Protein AF-A0A1J4Z2X4-F1 (afdb_monomer)

Radius of gyration: 23.79 Å; Cα contacts (8 Å, |Δi|>4): 365; chains: 1; bounding box: 79×53×70 Å

Solvent-accessible surface area (backbone atoms only — not comparable to full-atom values): 10940 Å² total; per-residue (Å²): 134,88,81,84,89,80,88,78,86,84,81,90,87,81,90,80,89,65,82,80,70,78,73,46,79,66,59,33,52,60,57,38,53,82,61,46,44,45,28,30,61,70,87,51,68,43,93,82,31,57,84,71,69,86,96,57,82,82,41,72,47,35,41,73,38,67,85,44,74,75,38,71,48,84,64,53,49,30,36,36,41,43,79,49,100,92,38,38,37,36,38,35,13,25,86,88,65,49,80,76,50,74,45,70,72,41,51,98,85,38,52,68,50,42,56,94,51,31,39,37,34,38,40,78,48,78,45,78,59,88,88,28,37,39,39,41,39,38,41,36,38,40,31,63,42,97,87,60,26,39,39,42,35,22,42,38,41,42,32,41,39,44,97,89,50,71,49,72,54,83,69,43,33,27,33,38,44,25,40,62,50,74,79,86,129

pLDDT: mean 81.08, std 18.95, range [29.22, 96.56]

Sequence (185 aa):
MHRELSCAAVAAYLLLSGPTALATAADTDEQCRNLEGMYEFIGELQPDSQRLPA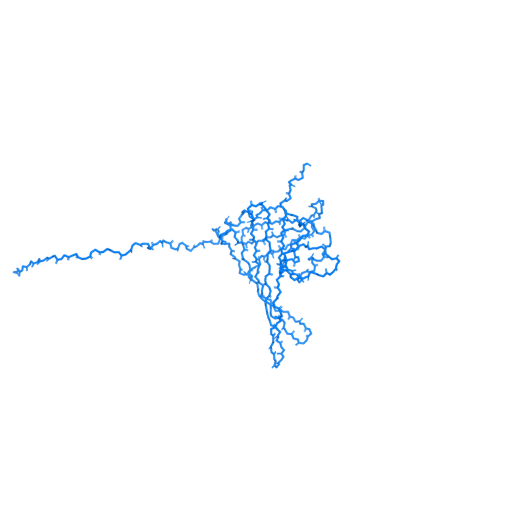GLAANIAMILYPEVQTAYDERISHYRLLLEDGGYRLELRTPYGILLDHISIAGKRDFSYCLDDVLTIERQKMDKVGSVYRYSRYRHRVRKLADGKLAVETDVRGKFHGEYTSWSFTPERYAARFAPLAPAR

Mean predicted aligned error: 10.13 Å

Nearest PDB structures (foldseek):
  8avj-assembly1_A  TM=4.500E-01  e=1.706E-01  Rhizobium sp. AAP43
  8avp-assembly6_L  TM=4.502E-01  e=2.221E-01  Rhizobium sp. AAP43
  7ds4-assembly1_B  TM=5.590E-01  e=4.026E+00  Gallus gallus
  8qn4-assembly1_F  TM=3.879E-01  e=3.819E+00  Escherichia coli K-12
  8fn6-assembly1_2  TM=2.799E-01  e=3.437E+00  Trypanosoma brucei

Foldseek 3Di:
DDDDYDDDDDDDDDDDPDPPPPQDPVNQLVLQPLLFAKWFFPQDWDPQADDDDPPAGADLCCQLPVPDPVRRDNQFTMWGWDRDDPFIKIFTAGPVRHTDDMDTSDDPQWDWGHDPQKIWIWDWDWDDDPQKIKIKIKIWIWHADPLRKIKIKIKIWTWIDHPPDIDIDDIGMTIGIIGGDDPDD

Structure (mmCIF, N/CA/C/O backbone):
data_AF-A0A1J4Z2X4-F1
#
_entry.id   AF-A0A1J4Z2X4-F1
#
loop_
_atom_site.group_PDB
_atom_site.id
_atom_site.type_symbol
_atom_site.label_atom_id
_atom_site.label_alt_id
_atom_site.label_comp_id
_atom_site.label_asym_id
_atom_site.label_entity_id
_atom_site.label_seq_id
_atom_site.pdbx_PDB_ins_code
_atom_site.Cartn_x
_atom_site.Cartn_y
_atom_site.Cartn_z
_atom_site.occupancy
_atom_site.B_iso_or_equiv
_atom_site.auth_seq_id
_atom_site.auth_comp_id
_atom_site.auth_asym_id
_atom_site.auth_atom_id
_atom_site.pdbx_PDB_model_num
ATOM 1 N N . MET A 1 1 ? -57.778 -31.698 -45.907 1.00 34.78 1 MET A N 1
ATOM 2 C CA . MET A 1 1 ? -57.764 -33.134 -45.547 1.00 34.78 1 MET A CA 1
ATOM 3 C C . MET A 1 1 ? -56.521 -33.369 -44.706 1.00 34.78 1 MET A C 1
ATOM 5 O O . MET A 1 1 ? -55.444 -33.100 -45.207 1.00 34.78 1 MET A O 1
ATOM 9 N N . HIS A 1 2 ? -56.692 -33.442 -43.379 1.00 31.36 2 HIS A N 1
ATOM 10 C CA . HIS A 1 2 ? -56.547 -34.665 -42.553 1.00 31.36 2 HIS A CA 1
ATOM 11 C C . HIS A 1 2 ? -55.082 -35.127 -42.451 1.00 31.36 2 HIS A C 1
ATOM 13 O O . HIS A 1 2 ? -54.460 -35.325 -43.480 1.00 31.36 2 HIS A O 1
ATOM 19 N N . ARG A 1 3 ? -54.467 -35.375 -41.291 1.00 36.38 3 ARG A N 1
ATOM 20 C CA . ARG A 1 3 ? -54.888 -35.486 -39.878 1.00 36.38 3 ARG A CA 1
ATOM 21 C C . ARG A 1 3 ? -53.573 -35.600 -39.059 1.00 36.38 3 ARG A C 1
ATOM 23 O O . ARG A 1 3 ? -52.630 -36.187 -39.568 1.00 36.38 3 ARG A O 1
ATOM 30 N N . GLU A 1 4 ? -53.434 -34.867 -37.950 1.00 35.97 4 GLU A N 1
ATOM 31 C CA . GLU A 1 4 ? -53.365 -35.384 -36.554 1.00 35.97 4 GLU A CA 1
ATOM 32 C C . GLU A 1 4 ? -51.998 -35.970 -36.113 1.00 35.97 4 GLU A C 1
ATOM 34 O O . GLU A 1 4 ? -51.480 -36.871 -36.754 1.00 35.97 4 GLU A O 1
ATOM 39 N N . LEU A 1 5 ? -51.322 -35.322 -35.140 1.00 39.56 5 LEU A N 1
ATOM 40 C CA . LEU A 1 5 ? -51.203 -35.674 -33.691 1.00 39.56 5 LEU A CA 1
ATOM 41 C C . LEU A 1 5 ? -50.108 -36.737 -33.446 1.00 39.56 5 LEU A C 1
ATOM 43 O O . LEU A 1 5 ? -49.997 -37.672 -34.215 1.00 39.56 5 LEU A O 1
ATOM 47 N N . SER A 1 6 ? -49.305 -36.784 -32.383 1.00 37.16 6 SER A N 1
ATOM 48 C CA . SER A 1 6 ? -48.971 -35.974 -31.202 1.00 37.16 6 SER A CA 1
ATOM 49 C C . SER A 1 6 ? -47.935 -36.814 -30.409 1.00 37.16 6 SER A C 1
ATOM 51 O O . SER A 1 6 ? -47.699 -37.971 -30.754 1.00 37.16 6 SER A O 1
ATOM 53 N N . CYS A 1 7 ? -47.448 -36.268 -29.289 1.00 29.22 7 CYS A N 1
ATOM 54 C CA . CYS A 1 7 ? -46.725 -36.921 -28.183 1.00 29.22 7 CYS A CA 1
ATOM 55 C C . CYS A 1 7 ? -45.232 -37.223 -28.403 1.00 29.22 7 CYS A C 1
ATOM 57 O O . CYS A 1 7 ? -44.830 -37.729 -29.435 1.00 29.22 7 CYS A O 1
ATOM 59 N N . ALA A 1 8 ? -44.334 -37.044 -27.439 1.00 33.75 8 ALA A N 1
ATOM 60 C CA . ALA A 1 8 ? -44.360 -36.375 -26.146 1.00 33.75 8 ALA A CA 1
ATOM 61 C C . ALA A 1 8 ? -42.902 -36.357 -25.643 1.00 33.75 8 ALA A C 1
ATOM 63 O O . ALA A 1 8 ? -42.185 -37.337 -25.801 1.00 33.75 8 ALA A O 1
ATOM 64 N N . ALA A 1 9 ? -42.521 -35.245 -25.018 1.00 34.25 9 ALA A N 1
ATOM 65 C CA . ALA A 1 9 ? -41.735 -35.187 -23.788 1.00 34.25 9 ALA A CA 1
ATOM 66 C C . ALA A 1 9 ? -40.411 -35.980 -23.692 1.00 34.25 9 ALA A C 1
ATOM 68 O O . ALA A 1 9 ? -40.405 -37.172 -23.405 1.00 34.25 9 ALA A O 1
ATOM 69 N N . VAL A 1 10 ? -39.293 -35.246 -23.661 1.00 38.59 10 VAL A N 1
ATOM 70 C CA . VAL A 1 10 ? -38.291 -35.457 -22.605 1.00 38.59 10 VAL A CA 1
ATOM 71 C C . VAL A 1 10 ? -38.000 -34.108 -21.951 1.00 38.59 10 VAL A C 1
ATOM 73 O O . VAL A 1 10 ? -37.559 -33.156 -22.591 1.00 38.59 10 VAL A O 1
ATOM 76 N N . ALA A 1 11 ? -38.355 -34.051 -20.672 1.00 37.16 11 ALA A N 1
ATOM 77 C CA . ALA A 1 11 ? -38.158 -32.965 -19.728 1.00 37.16 11 ALA A CA 1
ATOM 78 C C . ALA A 1 11 ? -36.650 -32.697 -19.506 1.00 37.16 11 ALA A C 1
ATOM 80 O O . ALA A 1 11 ? -35.841 -33.618 -19.523 1.00 37.16 11 ALA A O 1
ATOM 81 N N . ALA A 1 12 ? -36.241 -31.429 -19.476 1.00 38.91 12 ALA A N 1
ATOM 82 C CA . ALA A 1 12 ? -35.923 -30.673 -18.255 1.00 38.91 12 ALA A CA 1
ATOM 83 C C . ALA A 1 12 ? -34.672 -31.156 -17.498 1.00 38.91 12 ALA A C 1
ATOM 85 O O . ALA A 1 12 ? -34.756 -32.147 -16.799 1.00 38.91 12 ALA A O 1
ATOM 86 N N . TYR A 1 13 ? -33.568 -30.405 -17.616 1.00 35.16 13 TYR A N 1
ATOM 87 C CA . TYR A 1 13 ? -32.424 -30.196 -16.693 1.00 35.16 13 TYR A CA 1
ATOM 88 C C . TYR A 1 13 ? -31.472 -29.272 -17.500 1.00 35.16 13 TYR A C 1
ATOM 90 O O . TYR A 1 13 ? -31.116 -29.628 -18.613 1.00 35.16 13 TYR A O 1
ATOM 98 N N . LEU A 1 14 ? -31.079 -28.045 -17.152 1.00 36.50 14 LEU A N 1
ATOM 99 C CA . LEU A 1 14 ? -30.811 -27.395 -15.878 1.00 36.50 14 LEU A CA 1
ATOM 100 C C . LEU A 1 14 ? -31.129 -25.891 -15.948 1.00 36.50 14 LEU A C 1
ATOM 102 O O . LEU A 1 14 ? -30.861 -25.212 -16.937 1.00 36.50 14 LEU A O 1
ATOM 106 N N . LEU A 1 15 ? -31.659 -25.408 -14.830 1.00 36.97 15 LEU A N 1
ATOM 107 C CA . LEU A 1 15 ? -31.745 -24.017 -14.406 1.00 36.97 15 LEU A CA 1
ATOM 108 C C . LEU A 1 15 ? -30.358 -23.412 -14.128 1.00 36.97 15 LEU A C 1
ATOM 110 O O . LEU A 1 15 ? -29.410 -24.139 -13.841 1.00 36.97 15 LEU A O 1
ATOM 114 N N . LEU A 1 16 ? -30.357 -22.072 -14.066 1.00 37.81 16 LEU A N 1
ATOM 115 C CA . LEU A 1 16 ? -29.353 -21.140 -13.521 1.00 37.81 16 LEU A CA 1
ATOM 116 C C . LEU A 1 16 ? -28.542 -20.346 -14.557 1.00 37.81 16 LEU A C 1
ATOM 118 O O . LEU A 1 16 ? -27.339 -20.154 -14.424 1.00 37.81 16 LEU A O 1
ATOM 122 N N . SER A 1 17 ? -29.236 -19.735 -15.518 1.00 40.06 17 SER A N 1
ATOM 123 C CA . SER A 1 17 ? -28.830 -18.417 -16.015 1.00 40.06 17 SER A CA 1
ATOM 124 C C . SER A 1 17 ? -29.167 -17.365 -14.948 1.00 40.06 17 SER A C 1
ATOM 126 O O . SER A 1 17 ? -30.192 -16.686 -15.025 1.00 40.06 17 SER A O 1
ATOM 128 N N . GLY A 1 18 ? -28.345 -17.280 -13.900 1.00 39.97 18 GLY A N 1
ATOM 129 C CA . GLY A 1 18 ? -28.345 -16.098 -13.042 1.00 39.97 18 GLY A CA 1
ATOM 130 C C . GLY A 1 18 ? -27.902 -14.889 -13.873 1.00 39.97 18 GLY A C 1
ATOM 131 O O . GLY A 1 18 ? -27.028 -15.047 -14.733 1.00 39.97 18 GLY A O 1
ATOM 132 N N . PRO A 1 19 ? -28.479 -13.693 -13.671 1.00 41.47 19 PRO A N 1
ATOM 133 C CA . PRO A 1 19 ? -27.918 -12.496 -14.266 1.00 41.47 19 PRO A CA 1
ATOM 134 C C . PRO A 1 19 ? -26.518 -12.332 -13.675 1.00 41.47 19 PRO A C 1
ATOM 136 O O . PRO A 1 19 ? -26.362 -12.064 -12.486 1.00 41.47 19 PRO A O 1
ATOM 139 N N . THR A 1 20 ? -25.483 -12.521 -14.490 1.00 44.09 20 THR A N 1
ATOM 140 C CA . THR A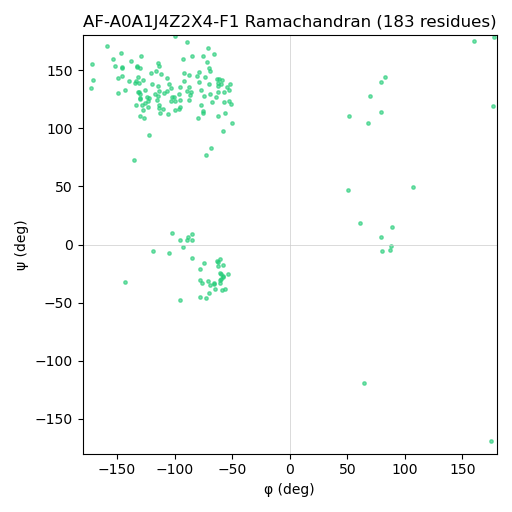 1 20 ? -24.159 -11.981 -14.188 1.00 44.09 20 THR A CA 1
ATOM 141 C C . THR A 1 20 ? -24.310 -10.474 -14.323 1.00 44.09 20 THR A C 1
ATOM 143 O O . THR A 1 20 ? -24.105 -9.900 -15.389 1.00 44.09 20 THR A O 1
ATOM 146 N N . ALA A 1 21 ? -24.807 -9.845 -13.257 1.00 45.38 21 ALA A N 1
ATOM 147 C CA . ALA A 1 21 ? -24.778 -8.407 -13.121 1.00 45.38 21 ALA A CA 1
ATOM 148 C C . ALA A 1 21 ? -23.307 -8.008 -13.249 1.00 45.38 21 ALA A C 1
ATOM 150 O O . ALA A 1 21 ? -22.471 -8.402 -12.436 1.00 45.38 21 ALA A O 1
ATOM 151 N N . LEU A 1 22 ? -22.983 -7.304 -14.331 1.00 44.69 22 LEU A N 1
ATOM 152 C CA . LEU A 1 22 ? -21.753 -6.538 -14.431 1.00 44.69 22 LEU A CA 1
ATOM 153 C C . LEU A 1 22 ? -21.790 -5.560 -13.259 1.00 44.69 22 LEU A C 1
ATOM 155 O O . LEU A 1 22 ? -22.503 -4.561 -13.333 1.00 44.69 22 LEU A O 1
ATOM 159 N N . ALA A 1 23 ? -21.108 -5.908 -12.166 1.00 49.44 23 ALA A N 1
ATOM 160 C CA . ALA A 1 23 ? -20.967 -5.039 -11.010 1.00 49.44 23 ALA A CA 1
ATOM 161 C C . ALA A 1 23 ? -20.479 -3.684 -11.521 1.00 49.44 23 ALA A C 1
ATOM 163 O O . ALA A 1 23 ? -19.472 -3.592 -12.232 1.00 49.44 23 ALA A O 1
ATOM 164 N N . THR A 1 24 ? -21.261 -2.647 -11.248 1.00 46.66 24 THR A N 1
ATOM 165 C CA . THR A 1 24 ? -20.873 -1.295 -11.628 1.00 46.66 24 THR A CA 1
ATOM 166 C C . THR A 1 24 ? -19.723 -0.852 -10.723 1.00 46.66 24 THR A C 1
ATOM 168 O O . THR A 1 24 ? -19.570 -1.371 -9.619 1.00 46.66 24 THR A O 1
ATOM 171 N N . ALA A 1 25 ? -18.908 0.114 -11.155 1.00 51.94 25 ALA A N 1
ATOM 172 C CA . ALA A 1 25 ? -17.831 0.653 -10.314 1.00 51.94 25 ALA A CA 1
ATOM 173 C C . ALA A 1 25 ? -18.336 1.138 -8.930 1.00 51.94 25 ALA A C 1
ATOM 175 O O . ALA A 1 25 ? -17.594 1.108 -7.954 1.00 51.94 25 ALA A O 1
ATOM 176 N N . ALA A 1 26 ? -19.618 1.516 -8.834 1.00 52.84 26 ALA A N 1
ATOM 177 C CA . ALA A 1 26 ? -20.274 1.868 -7.578 1.00 52.84 26 ALA A CA 1
ATOM 178 C C . ALA A 1 26 ? -20.498 0.655 -6.647 1.00 52.84 26 ALA A C 1
ATOM 180 O O . ALA A 1 26 ? -20.221 0.757 -5.455 1.00 52.84 26 ALA A O 1
ATOM 181 N N . ASP A 1 27 ? -20.913 -0.503 -7.179 1.00 56.44 27 ASP A N 1
ATOM 182 C CA . ASP A 1 27 ? -21.087 -1.736 -6.387 1.00 56.44 27 ASP A CA 1
ATOM 183 C C . ASP A 1 27 ? -19.749 -2.265 -5.851 1.00 56.44 27 ASP A C 1
ATOM 185 O O . ASP A 1 27 ? -19.681 -2.829 -4.759 1.00 56.44 27 ASP A O 1
ATOM 189 N N . THR A 1 28 ? -18.662 -2.081 -6.610 1.00 61.47 28 THR A N 1
ATOM 190 C CA . THR A 1 28 ? -17.320 -2.489 -6.169 1.00 61.47 28 THR A CA 1
ATOM 191 C C . THR A 1 28 ? -16.779 -1.603 -5.051 1.00 61.47 28 THR A C 1
ATOM 193 O O . THR A 1 28 ? -16.051 -2.092 -4.191 1.00 61.47 28 THR A O 1
ATOM 196 N N . ASP A 1 29 ? -17.144 -0.321 -5.017 1.00 66.12 29 ASP A N 1
ATOM 197 C CA . ASP A 1 29 ? -16.684 0.588 -3.965 1.00 66.12 29 ASP A CA 1
ATOM 198 C C . ASP A 1 29 ? -17.423 0.356 -2.640 1.00 66.12 29 ASP A C 1
ATOM 200 O O . ASP A 1 29 ? -16.808 0.469 -1.579 1.00 66.12 29 ASP A O 1
ATOM 204 N N . GLU A 1 30 ? -18.703 -0.033 -2.676 1.00 74.19 30 GLU A N 1
ATOM 205 C CA . GLU A 1 30 ? -19.489 -0.326 -1.470 1.00 74.19 30 GLU A CA 1
ATOM 206 C C . GLU A 1 30 ? -18.947 -1.539 -0.695 1.00 74.19 30 GLU A C 1
ATOM 208 O O . GLU A 1 30 ? -18.846 -1.493 0.533 1.00 74.19 30 GLU A O 1
ATOM 213 N N . GLN A 1 31 ? -18.494 -2.584 -1.398 1.00 80.19 31 GLN A N 1
ATOM 214 C CA . GLN A 1 31 ? -17.947 -3.800 -0.777 1.00 80.19 31 GLN A CA 1
ATOM 215 C C . GLN A 1 31 ? -16.705 -3.535 0.085 1.00 80.19 31 GLN A C 1
ATOM 217 O O . GLN A 1 31 ? -16.516 -4.175 1.113 1.00 80.19 31 GLN A O 1
ATOM 222 N N . CYS A 1 32 ? -15.871 -2.563 -0.285 1.00 88.00 32 CYS A N 1
ATOM 223 C CA . CYS A 1 32 ? -14.635 -2.268 0.442 1.00 88.00 32 CYS A CA 1
ATOM 224 C C . CYS A 1 32 ? -14.789 -1.140 1.475 1.00 88.00 32 CYS A C 1
ATOM 226 O O . CYS A 1 32 ? -13.809 -0.764 2.126 1.00 88.00 32 CYS A O 1
ATOM 228 N N . ARG A 1 33 ? -16.003 -0.603 1.685 1.00 88.88 33 ARG A N 1
ATOM 229 C CA . ARG A 1 33 ? -16.262 0.450 2.690 1.00 88.88 33 ARG A CA 1
ATOM 230 C C . ARG A 1 33 ? -15.906 0.020 4.107 1.00 88.88 33 ARG A C 1
ATOM 232 O O . ARG A 1 33 ? -15.491 0.841 4.918 1.00 88.88 33 ARG A O 1
ATOM 239 N N . ASN A 1 34 ? -16.001 -1.272 4.408 1.00 89.44 34 ASN A N 1
ATOM 240 C CA . ASN A 1 34 ? -15.609 -1.827 5.704 1.00 89.44 34 ASN A CA 1
ATOM 241 C C . ASN A 1 34 ? -14.112 -1.646 6.038 1.00 89.44 34 ASN A C 1
ATOM 243 O O . ASN A 1 34 ? -13.742 -1.743 7.218 1.00 89.44 34 ASN A O 1
ATOM 247 N N . LEU A 1 35 ? -13.269 -1.380 5.032 1.00 92.19 35 LEU A N 1
ATOM 248 C CA . LEU A 1 35 ? -11.843 -1.105 5.179 1.00 92.19 35 LEU A CA 1
ATOM 249 C C . LEU A 1 35 ? -11.576 0.326 5.666 1.00 92.19 35 LEU A C 1
ATOM 251 O O . LEU A 1 35 ? -10.505 0.574 6.224 1.00 92.19 35 LEU A O 1
ATOM 255 N N . GLU A 1 36 ? -12.518 1.261 5.503 1.00 92.62 36 GLU A N 1
ATOM 256 C CA . GLU A 1 36 ? -12.353 2.637 5.975 1.00 92.62 36 GLU A CA 1
ATOM 257 C C . GLU A 1 36 ? -12.130 2.685 7.487 1.00 92.62 36 GLU A C 1
ATOM 259 O O . GLU A 1 36 ? -12.763 1.971 8.270 1.00 92.62 36 GLU A O 1
ATOM 264 N N . GLY A 1 37 ? -11.206 3.542 7.914 1.00 92.25 37 GLY A N 1
ATOM 265 C CA . GLY A 1 37 ? -10.894 3.673 9.329 1.00 92.25 37 GLY A CA 1
ATOM 266 C C . GLY A 1 37 ? -9.541 4.296 9.607 1.00 92.25 37 GLY A C 1
ATOM 267 O O . GLY A 1 37 ? -8.758 4.583 8.700 1.00 92.25 37 GLY A O 1
ATOM 268 N N . MET A 1 38 ? -9.297 4.506 10.898 1.00 94.25 38 MET A N 1
ATOM 269 C CA . MET A 1 38 ? -8.002 4.894 11.436 1.00 94.25 38 MET A CA 1
ATOM 270 C C . MET A 1 38 ? -7.264 3.646 11.908 1.00 94.25 38 MET A C 1
ATOM 272 O O . MET A 1 38 ? -7.855 2.804 12.584 1.00 94.25 38 MET A O 1
ATOM 276 N N . TYR A 1 39 ? -5.981 3.547 11.583 1.00 94.12 39 TYR A N 1
ATOM 277 C CA . TYR A 1 39 ? -5.153 2.396 11.911 1.00 94.12 39 TYR A CA 1
ATOM 278 C C . TYR A 1 39 ? -3.765 2.811 12.402 1.00 94.12 39 TYR A C 1
ATOM 280 O O . TYR A 1 39 ? -3.283 3.896 12.074 1.00 94.12 39 TYR A O 1
ATOM 288 N N . GLU A 1 40 ? -3.104 1.919 13.131 1.00 93.88 40 GLU A N 1
ATOM 289 C CA . GLU A 1 40 ? -1.711 2.037 13.574 1.00 93.88 40 GLU A CA 1
ATOM 290 C C . GLU A 1 40 ? -0.939 0.737 13.316 1.00 93.88 40 GLU A C 1
ATOM 292 O O . GLU A 1 40 ? -1.520 -0.348 13.261 1.00 93.88 40 GLU A O 1
ATOM 297 N N . PHE A 1 41 ? 0.377 0.824 13.124 1.00 89.69 41 PHE A N 1
ATOM 298 C CA . PHE A 1 41 ? 1.206 -0.357 12.876 1.00 89.69 41 PHE A CA 1
ATOM 299 C C . PHE A 1 41 ? 1.465 -1.121 14.180 1.00 89.69 41 PHE A C 1
ATOM 301 O O . PHE A 1 41 ? 1.865 -0.522 15.172 1.00 89.69 41 PHE A O 1
ATOM 308 N N . ILE A 1 42 ? 1.295 -2.449 14.173 1.00 85.88 42 ILE A N 1
ATOM 309 C CA . ILE A 1 42 ? 1.409 -3.266 15.398 1.00 85.88 42 ILE A CA 1
ATOM 310 C C . ILE A 1 42 ? 2.843 -3.695 15.748 1.00 85.88 42 ILE A C 1
ATOM 312 O O . ILE A 1 42 ? 3.034 -4.471 16.679 1.00 85.88 42 ILE A O 1
ATOM 316 N N . GLY A 1 43 ? 3.849 -3.239 14.998 1.00 79.31 43 GLY A N 1
ATOM 317 C CA . GLY A 1 43 ? 5.254 -3.584 15.241 1.00 79.31 43 GLY A CA 1
ATOM 318 C C . GLY A 1 43 ? 5.742 -4.859 14.544 1.00 79.31 43 GLY A C 1
ATOM 319 O O . GLY A 1 43 ? 6.923 -5.178 14.645 1.00 79.31 43 GLY A O 1
ATOM 320 N N . GLU A 1 44 ? 4.881 -5.571 13.807 1.00 78.56 44 GLU A N 1
ATOM 321 C CA . GLU A 1 44 ? 5.211 -6.880 13.229 1.00 78.56 44 GLU A CA 1
ATOM 322 C C . GLU A 1 44 ? 4.988 -6.947 11.710 1.00 78.56 44 GLU A C 1
ATOM 324 O O . GLU A 1 44 ? 3.877 -6.763 11.201 1.00 78.56 44 GLU A O 1
ATOM 329 N N . LEU A 1 45 ? 6.066 -7.265 10.985 1.00 85.31 45 LEU A N 1
ATOM 330 C CA . LEU A 1 45 ? 5.996 -7.760 9.609 1.00 85.31 45 LEU A CA 1
ATOM 331 C C . LEU A 1 45 ? 5.618 -9.244 9.619 1.00 85.31 45 LEU A C 1
ATOM 333 O O . LEU A 1 45 ? 6.002 -9.983 10.527 1.00 85.31 45 LEU A O 1
ATOM 337 N N . GLN A 1 46 ? 4.901 -9.704 8.595 1.00 84.81 46 GLN A N 1
ATOM 338 C CA . GLN A 1 46 ? 4.610 -11.131 8.461 1.00 84.81 46 GLN A CA 1
ATOM 339 C C . GLN A 1 46 ? 5.898 -11.919 8.131 1.00 84.81 46 GLN A C 1
ATOM 341 O O . GLN A 1 46 ? 6.784 -11.369 7.472 1.00 84.81 46 GLN A O 1
ATOM 346 N N . PRO A 1 47 ? 6.027 -13.194 8.555 1.00 81.81 47 PRO A N 1
ATOM 347 C CA . PRO A 1 47 ? 7.282 -13.959 8.469 1.00 81.81 47 PRO A CA 1
ATOM 348 C C . PRO A 1 47 ? 7.875 -14.116 7.062 1.00 81.81 47 PRO A C 1
ATOM 350 O O . PRO A 1 47 ? 9.080 -14.289 6.909 1.00 81.81 47 PRO A O 1
ATOM 353 N N . ASP A 1 48 ? 7.026 -14.076 6.041 1.00 82.62 48 ASP A N 1
ATOM 354 C CA . ASP A 1 48 ? 7.361 -14.186 4.622 1.00 82.62 48 ASP A CA 1
ATOM 355 C C . ASP A 1 48 ? 7.666 -12.831 3.961 1.00 82.62 48 ASP A C 1
ATOM 357 O O . ASP A 1 48 ? 7.901 -12.764 2.753 1.00 82.62 48 ASP A O 1
ATOM 361 N N . SER A 1 49 ? 7.666 -11.748 4.740 1.00 83.50 49 SER A N 1
ATOM 362 C CA . SER A 1 49 ? 7.957 -10.409 4.243 1.00 83.50 49 SER A CA 1
ATOM 363 C C . SER A 1 49 ? 9.451 -10.183 4.059 1.00 83.50 49 SER A C 1
ATOM 365 O O . SER A 1 49 ? 10.282 -10.517 4.906 1.00 83.50 49 SER A O 1
ATOM 367 N N . GLN A 1 50 ? 9.782 -9.510 2.967 1.00 84.69 50 GLN A N 1
ATOM 368 C CA . GLN A 1 50 ? 11.070 -8.907 2.713 1.00 84.69 50 GLN A CA 1
ATOM 369 C C . GLN A 1 50 ? 11.425 -7.966 3.867 1.00 84.69 50 GLN A C 1
ATOM 371 O O . GLN A 1 50 ? 10.604 -7.167 4.329 1.00 84.69 50 GLN A O 1
ATOM 376 N N . ARG A 1 51 ? 12.679 -8.042 4.323 1.00 80.12 51 ARG A N 1
ATOM 377 C CA . ARG A 1 51 ? 13.190 -7.118 5.338 1.00 80.12 51 ARG A CA 1
ATOM 378 C C . ARG A 1 51 ? 13.152 -5.689 4.806 1.00 80.12 51 ARG A C 1
ATOM 380 O O . ARG A 1 51 ? 13.635 -5.417 3.707 1.00 80.12 51 ARG A O 1
ATOM 387 N N . LEU A 1 52 ? 12.611 -4.791 5.618 1.00 79.88 52 LEU A N 1
ATOM 388 C CA . LEU A 1 52 ? 12.692 -3.355 5.386 1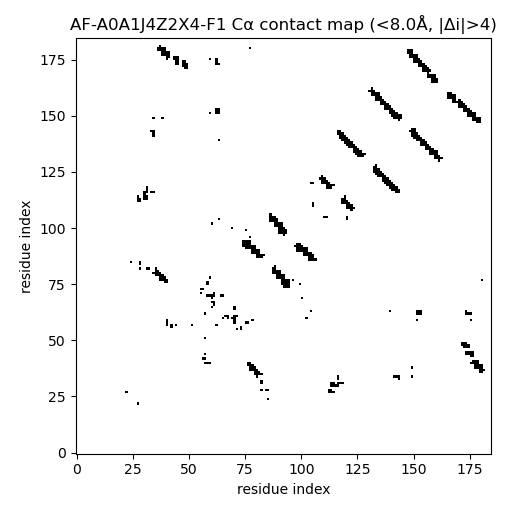.00 79.88 52 LEU A CA 1
ATOM 389 C C . LEU A 1 52 ? 14.100 -2.833 5.728 1.00 79.88 52 LEU A C 1
ATOM 391 O O . LEU A 1 52 ? 14.855 -3.528 6.420 1.00 79.88 52 LEU A O 1
ATOM 395 N N . PRO A 1 53 ? 14.479 -1.637 5.240 1.00 75.75 53 PRO A N 1
ATOM 396 C CA . PRO A 1 53 ? 15.749 -1.016 5.600 1.00 75.75 53 PRO A CA 1
ATOM 397 C C . PRO A 1 53 ? 15.938 -0.949 7.119 1.00 75.75 53 PRO A C 1
ATOM 399 O O . PRO A 1 53 ? 15.004 -0.651 7.864 1.00 75.75 53 PRO A O 1
ATOM 402 N N . ALA A 1 54 ? 17.154 -1.247 7.578 1.00 73.38 54 ALA A N 1
ATOM 403 C CA . ALA A 1 54 ? 17.471 -1.256 9.000 1.00 73.38 54 ALA A CA 1
ATOM 404 C C . ALA A 1 54 ? 17.272 0.135 9.623 1.00 73.38 54 ALA A C 1
ATOM 406 O O . ALA A 1 54 ? 17.608 1.145 9.010 1.00 73.38 54 ALA A O 1
ATOM 407 N N . GLY A 1 55 ? 16.763 0.166 10.857 1.00 71.38 55 GLY A N 1
ATOM 408 C CA . GLY A 1 55 ? 16.540 1.404 11.611 1.00 71.38 55 GLY A CA 1
ATOM 409 C C . GLY A 1 55 ? 15.191 2.079 11.361 1.00 71.38 55 GLY A C 1
ATOM 410 O O . GLY A 1 55 ? 14.881 3.031 12.063 1.00 71.38 55 GLY A O 1
ATOM 411 N N . LEU A 1 56 ? 14.370 1.571 10.435 1.00 73.69 56 LEU A N 1
ATOM 412 C CA . LEU A 1 56 ? 13.048 2.126 10.150 1.00 73.69 56 LEU A CA 1
ATOM 413 C C . LEU A 1 56 ? 11.934 1.200 10.640 1.00 73.69 56 LEU A C 1
ATOM 415 O O . LEU A 1 56 ? 11.920 0.003 10.341 1.00 73.69 56 LEU A O 1
ATOM 419 N N . ALA A 1 57 ? 10.976 1.768 11.375 1.00 75.19 57 ALA A N 1
ATOM 420 C CA . ALA A 1 57 ? 9.727 1.087 11.685 1.00 75.19 57 ALA A CA 1
ATOM 421 C C . ALA A 1 57 ? 8.885 0.965 10.409 1.00 75.19 57 ALA A C 1
ATOM 423 O O . ALA A 1 57 ? 8.791 1.914 9.628 1.00 75.19 57 ALA A O 1
ATOM 424 N N . ALA A 1 58 ? 8.262 -0.196 10.193 1.00 80.81 58 ALA A N 1
ATOM 425 C CA . ALA A 1 58 ? 7.359 -0.351 9.063 1.00 80.81 58 ALA A CA 1
ATOM 426 C C . ALA A 1 58 ? 6.181 0.620 9.199 1.00 80.81 58 ALA A C 1
ATOM 428 O O . ALA A 1 58 ? 5.596 0.769 10.271 1.00 80.81 58 ALA A O 1
ATOM 429 N N . ASN A 1 59 ? 5.788 1.226 8.088 1.00 88.75 59 ASN A N 1
ATOM 430 C CA . ASN A 1 59 ? 4.531 1.946 7.980 1.00 88.75 59 ASN A CA 1
ATOM 431 C C . ASN A 1 59 ? 3.763 1.467 6.751 1.00 88.75 59 ASN A C 1
ATOM 433 O O . ASN A 1 59 ? 4.328 0.841 5.853 1.00 88.75 59 ASN A O 1
ATOM 437 N N . ILE A 1 60 ? 2.459 1.740 6.703 1.00 91.44 60 ILE A N 1
ATOM 438 C CA . ILE A 1 60 ? 1.602 1.223 5.629 1.00 91.44 60 ILE A CA 1
ATOM 439 C C . ILE A 1 60 ? 2.046 1.715 4.240 1.00 91.44 60 ILE A C 1
ATOM 441 O O . ILE A 1 60 ? 1.904 0.983 3.263 1.00 91.44 60 ILE A O 1
ATOM 445 N N . ALA A 1 61 ? 2.639 2.913 4.150 1.00 90.81 61 ALA A N 1
ATOM 446 C CA . ALA A 1 61 ? 3.160 3.445 2.899 1.00 90.81 61 ALA A CA 1
ATOM 447 C C . ALA A 1 61 ? 4.391 2.664 2.426 1.00 90.81 61 ALA A C 1
ATOM 449 O O . ALA A 1 61 ? 4.502 2.428 1.232 1.00 90.81 61 ALA A O 1
ATOM 450 N N . MET A 1 62 ? 5.257 2.175 3.322 1.00 90.56 62 MET A N 1
ATOM 451 C CA . MET A 1 62 ? 6.365 1.278 2.946 1.00 90.56 62 MET A CA 1
ATOM 452 C C . MET A 1 62 ? 5.869 -0.063 2.423 1.00 90.56 62 MET A C 1
ATOM 454 O O . MET A 1 62 ? 6.509 -0.661 1.565 1.00 90.56 62 MET A O 1
ATOM 458 N N . ILE A 1 63 ? 4.748 -0.555 2.954 1.00 92.12 63 ILE A N 1
ATOM 459 C CA . ILE A 1 63 ? 4.174 -1.823 2.506 1.00 92.12 63 ILE A CA 1
ATOM 460 C C . ILE A 1 63 ? 3.539 -1.649 1.129 1.00 92.12 63 ILE A C 1
ATOM 462 O O . ILE A 1 63 ? 3.762 -2.478 0.254 1.00 92.12 63 ILE A O 1
ATOM 466 N N . LEU A 1 64 ? 2.765 -0.584 0.919 1.00 91.06 64 LEU A N 1
ATOM 467 C CA . LEU A 1 64 ? 2.062 -0.336 -0.342 1.00 91.06 64 LEU A CA 1
ATOM 468 C C . LEU A 1 64 ? 2.991 0.216 -1.432 1.00 91.06 64 LEU A C 1
ATOM 470 O O . LEU A 1 64 ? 2.975 -0.273 -2.550 1.00 91.06 64 LEU A O 1
ATOM 474 N N . TYR A 1 65 ? 3.839 1.188 -1.114 1.00 86.94 65 TYR A N 1
ATOM 475 C CA . TYR A 1 65 ? 4.721 1.870 -2.063 1.00 86.94 65 TYR A CA 1
ATOM 476 C C . TYR A 1 65 ? 6.129 2.013 -1.487 1.00 86.94 65 TYR A C 1
ATOM 478 O O . TYR A 1 65 ? 6.542 3.123 -1.130 1.00 86.94 65 TYR A O 1
ATOM 486 N N . PRO A 1 66 ? 6.894 0.910 -1.401 1.00 78.62 66 PRO A N 1
ATOM 487 C CA . PRO A 1 66 ? 8.244 0.936 -0.847 1.00 78.62 66 PRO A CA 1
ATOM 488 C C . PRO A 1 66 ? 9.179 1.904 -1.584 1.00 78.62 66 PRO A C 1
ATOM 490 O O . PRO A 1 66 ? 10.211 2.270 -1.048 1.00 78.62 66 PRO A O 1
ATOM 493 N N . GLU A 1 67 ? 8.850 2.332 -2.802 1.00 78.69 67 GLU A N 1
ATOM 494 C CA . GLU A 1 67 ? 9.634 3.286 -3.584 1.00 78.69 67 GLU A CA 1
ATOM 495 C C . GLU A 1 67 ? 9.357 4.773 -3.291 1.00 78.69 67 GLU A C 1
ATOM 497 O O . GLU A 1 67 ? 10.072 5.633 -3.812 1.00 78.69 67 GLU A O 1
ATOM 502 N N . VAL A 1 68 ? 8.297 5.105 -2.548 1.00 81.56 68 VAL A N 1
ATOM 503 C CA . VAL A 1 68 ? 7.881 6.500 -2.333 1.00 81.56 68 VAL A CA 1
ATOM 504 C C . VAL A 1 68 ? 8.654 7.100 -1.165 1.00 81.56 68 VAL A C 1
ATOM 506 O O . VAL A 1 68 ? 8.697 6.527 -0.085 1.00 81.56 68 VAL A O 1
ATOM 509 N N . GLN A 1 69 ? 9.224 8.294 -1.350 1.00 83.25 69 GLN A N 1
ATOM 510 C CA . GLN A 1 69 ? 10.054 8.933 -0.323 1.00 83.25 69 GLN A CA 1
ATOM 511 C C . GLN A 1 69 ? 9.304 9.166 0.997 1.00 83.25 69 GLN A C 1
ATOM 513 O O . GLN A 1 69 ? 9.874 8.941 2.061 1.00 83.25 69 GLN A O 1
ATOM 518 N N . THR A 1 70 ? 8.026 9.556 0.935 1.00 86.31 70 THR A N 1
ATOM 519 C CA . THR A 1 70 ? 7.172 9.735 2.120 1.00 86.31 70 THR A CA 1
ATOM 520 C C . THR A 1 70 ? 7.069 8.458 2.957 1.00 86.31 70 THR A C 1
ATOM 522 O O . THR A 1 70 ? 6.927 8.538 4.171 1.00 86.31 70 THR A O 1
ATOM 525 N N . ALA A 1 71 ? 7.214 7.272 2.353 1.00 85.00 71 ALA A N 1
ATOM 526 C CA . ALA A 1 71 ? 7.225 6.014 3.091 1.00 85.00 71 ALA A CA 1
ATOM 527 C C . ALA A 1 71 ? 8.388 5.916 4.094 1.00 85.00 71 ALA A C 1
ATOM 529 O O . ALA A 1 71 ? 8.348 5.075 4.976 1.00 85.00 71 ALA A O 1
ATOM 530 N N . TYR A 1 72 ? 9.410 6.764 4.010 1.00 86.50 72 TYR A N 1
ATOM 531 C CA . TYR A 1 72 ? 10.545 6.754 4.934 1.00 86.50 72 TYR A CA 1
ATOM 532 C C . TYR A 1 72 ? 10.481 7.859 6.001 1.00 86.50 72 TYR A C 1
ATOM 534 O O . TYR A 1 72 ? 11.460 8.080 6.707 1.00 86.50 72 TYR A O 1
ATOM 542 N N . ASP A 1 73 ? 9.355 8.569 6.129 1.00 88.94 73 ASP A N 1
ATOM 543 C CA . ASP A 1 73 ? 9.177 9.583 7.170 1.00 88.94 73 ASP A CA 1
ATOM 544 C C . ASP A 1 73 ? 8.817 8.930 8.516 1.00 88.94 73 ASP A C 1
ATOM 546 O O . ASP A 1 73 ? 7.710 8.430 8.720 1.00 88.94 73 ASP A O 1
ATOM 550 N N . GLU A 1 74 ? 9.760 8.963 9.459 1.00 88.06 74 GLU A N 1
ATOM 551 C CA . GLU A 1 74 ? 9.629 8.376 10.801 1.00 88.06 74 GLU A CA 1
ATOM 552 C C . GLU A 1 74 ? 8.524 9.017 11.653 1.00 88.06 74 GLU A C 1
ATOM 554 O O . GLU A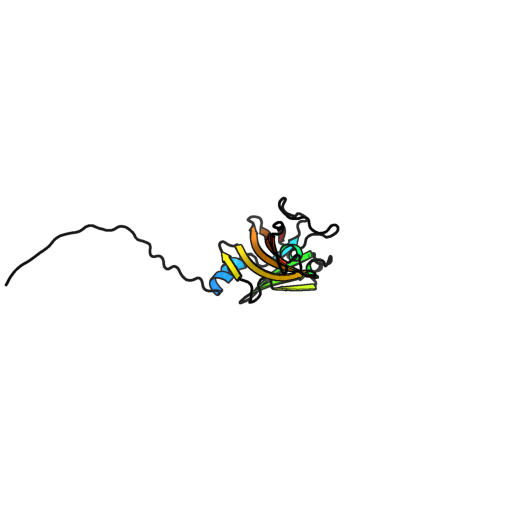 1 74 ? 8.118 8.464 12.674 1.00 88.06 74 GLU A O 1
ATOM 559 N N . ARG A 1 75 ? 8.009 10.186 11.252 1.00 90.19 75 ARG A N 1
ATOM 560 C CA . ARG A 1 75 ? 6.902 10.848 11.954 1.00 90.19 75 ARG A CA 1
ATOM 561 C C . ARG A 1 75 ? 5.563 10.162 11.691 1.00 90.19 75 ARG A C 1
ATOM 563 O O . ARG A 1 75 ? 4.597 10.448 12.400 1.00 90.19 75 ARG A O 1
ATOM 570 N N . ILE A 1 76 ? 5.473 9.306 10.673 1.00 90.94 76 ILE A N 1
ATOM 571 C CA . ILE A 1 76 ? 4.247 8.589 10.325 1.00 90.94 76 ILE A CA 1
ATOM 572 C C . ILE A 1 76 ? 3.999 7.471 11.338 1.00 90.94 76 ILE A C 1
ATOM 574 O O . ILE A 1 76 ? 4.846 6.613 11.563 1.00 90.94 76 ILE A O 1
ATOM 578 N N . SER A 1 77 ? 2.798 7.443 11.908 1.00 90.00 77 SER A N 1
ATOM 579 C CA . SER A 1 77 ? 2.383 6.397 12.862 1.00 90.00 77 SER A CA 1
ATOM 580 C C . SER A 1 77 ? 0.920 5.995 12.716 1.00 90.00 77 SER A C 1
ATOM 582 O O . SER A 1 77 ? 0.585 4.827 12.915 1.00 90.00 77 SER A O 1
ATOM 584 N N . HIS A 1 78 ? 0.062 6.942 12.330 1.00 93.06 78 HIS A N 1
ATOM 585 C CA . HIS A 1 78 ? -1.364 6.728 12.143 1.00 93.06 78 HIS A CA 1
ATOM 586 C C . HIS A 1 78 ? -1.743 6.844 10.670 1.00 93.06 78 HIS A C 1
ATOM 588 O O . HIS A 1 78 ? -1.199 7.663 9.923 1.00 93.06 78 HIS A O 1
ATOM 594 N N . TYR A 1 79 ? -2.729 6.050 10.270 1.00 93.12 79 TYR A N 1
ATOM 595 C CA . TYR A 1 79 ? -3.152 5.915 8.883 1.00 93.12 79 TYR A CA 1
ATOM 596 C C . TYR A 1 79 ? -4.660 6.037 8.792 1.00 93.12 79 TYR A C 1
ATOM 598 O O . TYR A 1 79 ? -5.361 5.347 9.528 1.00 93.12 79 TYR A O 1
ATOM 606 N N . ARG A 1 80 ? -5.166 6.865 7.877 1.00 94.19 80 ARG A N 1
ATOM 607 C CA . ARG A 1 80 ? -6.595 6.871 7.548 1.00 94.19 80 ARG A CA 1
ATOM 608 C C . ARG A 1 80 ? -6.807 6.312 6.158 1.00 94.19 80 ARG A C 1
ATOM 610 O O . ARG A 1 80 ? -6.352 6.917 5.191 1.00 94.19 80 ARG A O 1
ATOM 617 N N . LEU A 1 81 ? -7.508 5.190 6.060 1.00 92.50 81 LEU A N 1
ATOM 618 C CA . LEU A 1 81 ? -7.979 4.682 4.778 1.00 92.50 81 LEU A CA 1
ATOM 619 C C . LEU A 1 81 ? -9.342 5.307 4.472 1.00 92.50 81 LEU A C 1
ATOM 621 O O . LEU A 1 81 ? -10.258 5.218 5.292 1.00 92.50 81 LEU A O 1
ATOM 625 N N . LEU A 1 82 ? -9.438 5.959 3.317 1.00 90.38 82 LEU A N 1
ATOM 626 C CA . LEU A 1 82 ? -10.630 6.627 2.806 1.00 90.38 82 LEU A CA 1
ATOM 627 C C . LEU A 1 82 ? -10.944 6.098 1.409 1.00 90.38 82 LEU A C 1
ATOM 629 O O . LEU A 1 82 ? -10.057 6.015 0.557 1.00 90.38 82 LEU A O 1
ATOM 633 N N . LEU A 1 83 ? -12.204 5.764 1.178 1.00 84.69 83 LEU A N 1
ATOM 634 C CA . LEU A 1 83 ? -12.749 5.410 -0.119 1.00 84.69 83 LEU A CA 1
ATOM 635 C C . LEU A 1 83 ? -13.576 6.615 -0.576 1.00 84.69 83 LEU A C 1
ATOM 637 O O . LEU A 1 83 ? -14.576 6.970 0.035 1.00 84.69 83 LEU A O 1
ATOM 641 N N . GLU A 1 84 ? -13.153 7.318 -1.613 1.00 75.81 84 GLU A N 1
ATOM 642 C CA . GLU A 1 84 ? -13.931 8.426 -2.185 1.00 75.81 84 GLU A CA 1
ATOM 643 C C . GLU A 1 84 ? -14.361 8.047 -3.597 1.00 75.81 84 GLU A C 1
ATOM 645 O O . GLU A 1 84 ? -13.729 7.190 -4.208 1.00 75.81 84 GLU A O 1
ATOM 650 N N . ASP A 1 85 ? -15.438 8.651 -4.106 1.00 65.75 85 ASP A N 1
ATOM 651 C CA . ASP A 1 85 ? -16.029 8.291 -5.400 1.00 65.75 85 ASP A CA 1
ATOM 652 C C . ASP A 1 85 ? -14.965 8.247 -6.515 1.00 65.75 85 ASP A C 1
ATOM 654 O O . ASP A 1 85 ? -14.486 9.278 -6.998 1.00 65.75 85 ASP A O 1
ATOM 658 N N . GLY A 1 86 ? -14.582 7.028 -6.916 1.00 63.50 86 GLY A N 1
ATOM 659 C CA . GLY A 1 86 ? -13.582 6.776 -7.952 1.00 63.50 86 GLY A CA 1
ATOM 660 C C . GLY A 1 86 ? -12.118 6.680 -7.493 1.00 63.50 86 GLY A C 1
ATOM 661 O O . GLY A 1 86 ? -11.234 6.751 -8.353 1.00 63.50 86 GLY A O 1
ATOM 662 N N . GLY A 1 87 ? -11.820 6.515 -6.197 1.00 76.56 87 GLY A N 1
ATOM 663 C CA . GLY A 1 87 ? -10.450 6.259 -5.741 1.00 76.56 87 GLY A CA 1
ATOM 664 C C . GLY A 1 87 ? -10.265 5.890 -4.264 1.00 76.56 87 GLY A C 1
AT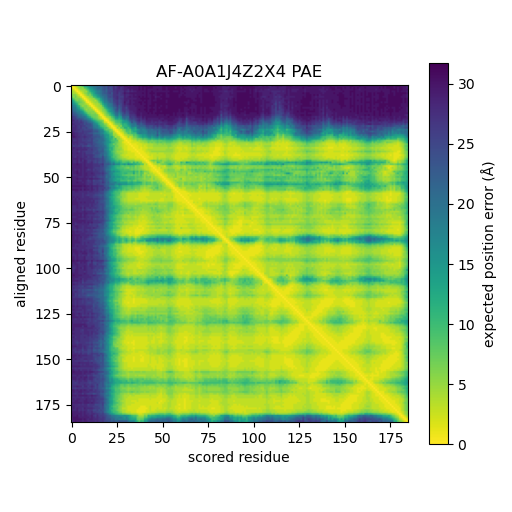OM 665 O O . GLY A 1 87 ? -11.022 6.269 -3.376 1.00 76.56 87 GLY A O 1
ATOM 666 N N . TYR A 1 88 ? -9.163 5.191 -3.993 1.00 85.69 88 TYR A N 1
ATOM 667 C CA . TYR A 1 88 ? -8.718 4.833 -2.644 1.00 85.69 88 TYR A CA 1
ATOM 668 C C . TYR A 1 88 ? -7.626 5.811 -2.205 1.00 85.69 88 TYR A C 1
ATOM 670 O O . TYR A 1 88 ? -6.608 5.951 -2.892 1.00 85.69 88 TYR A O 1
ATOM 678 N N . ARG A 1 89 ? -7.809 6.490 -1.071 1.00 90.31 89 ARG A N 1
ATOM 679 C CA . ARG A 1 89 ? -6.846 7.447 -0.511 1.00 90.31 89 ARG A CA 1
ATOM 680 C C . ARG A 1 89 ? -6.382 7.001 0.866 1.00 90.31 89 ARG A C 1
ATOM 682 O O . ARG A 1 89 ? -7.164 6.580 1.712 1.00 90.31 89 ARG A O 1
ATOM 689 N N . LEU A 1 90 ? -5.091 7.155 1.094 1.00 92.56 90 LEU A N 1
ATOM 690 C CA . LEU A 1 90 ? -4.435 6.917 2.361 1.00 92.56 90 LEU A CA 1
ATOM 691 C C . LEU A 1 90 ? -3.923 8.239 2.916 1.00 92.56 90 LEU A C 1
ATOM 693 O O . LEU A 1 90 ? -3.057 8.863 2.312 1.00 92.56 90 LEU A O 1
ATOM 697 N N . GLU A 1 91 ? -4.417 8.658 4.070 1.00 94.25 91 GLU A N 1
ATOM 698 C CA . GLU A 1 91 ? -3.832 9.776 4.804 1.00 94.25 91 GLU A CA 1
ATOM 699 C C . GLU A 1 91 ? -2.756 9.268 5.758 1.00 94.25 91 GLU A C 1
ATOM 701 O O . GLU A 1 91 ? -2.984 8.328 6.525 1.00 94.25 91 GLU A O 1
ATOM 706 N N . LEU A 1 92 ? -1.603 9.927 5.739 1.00 94.25 92 LEU A N 1
ATOM 707 C CA . LEU A 1 92 ? -0.467 9.643 6.602 1.00 94.25 92 LEU A CA 1
ATOM 708 C C . LEU A 1 92 ? -0.414 10.695 7.701 1.00 94.25 92 LEU A C 1
ATOM 710 O O . LEU A 1 92 ? -0.387 11.896 7.421 1.00 94.25 92 LEU A O 1
ATOM 714 N N . ARG A 1 93 ? -0.439 10.257 8.960 1.00 94.38 93 ARG A N 1
ATOM 715 C CA . ARG A 1 93 ? -0.599 11.141 10.116 1.00 94.38 93 ARG A CA 1
ATOM 716 C C . ARG A 1 93 ? 0.459 10.890 11.189 1.00 94.38 93 ARG A C 1
ATOM 718 O O . ARG A 1 93 ? 0.974 9.780 11.346 1.00 94.38 93 ARG A O 1
ATOM 725 N N . THR A 1 94 ? 0.755 11.945 11.944 1.00 92.25 94 THR A N 1
ATOM 726 C CA . THR A 1 94 ? 1.600 11.883 13.145 1.00 92.25 94 THR A CA 1
ATOM 727 C C . THR A 1 94 ? 0.891 11.161 14.298 1.00 92.25 94 THR A C 1
ATOM 729 O O . THR A 1 94 ? -0.335 10.992 14.245 1.00 92.25 94 THR A O 1
ATOM 732 N N . PRO A 1 95 ? 1.607 10.830 15.396 1.00 89.56 95 PRO A N 1
ATOM 733 C CA . PRO A 1 95 ? 0.979 10.256 16.589 1.00 89.56 95 PRO A CA 1
ATOM 734 C C . PRO A 1 95 ? -0.075 11.182 17.210 1.00 89.56 95 PRO A C 1
ATOM 736 O O . PRO A 1 95 ? -1.011 10.736 17.862 1.00 89.56 95 PRO A O 1
ATOM 739 N N . TYR A 1 96 ? 0.038 12.489 16.962 1.00 89.31 96 TYR A N 1
ATOM 740 C CA . TYR A 1 96 ? -0.907 13.507 17.426 1.00 89.31 96 TYR A CA 1
ATOM 741 C C . TYR A 1 96 ? -2.067 13.744 16.445 1.00 89.31 96 TYR A C 1
ATOM 743 O O . TYR A 1 96 ? -2.843 14.680 16.614 1.00 89.31 96 TYR A O 1
ATOM 751 N N . GLY A 1 97 ? -2.170 12.937 15.383 1.00 87.19 97 GLY A N 1
ATOM 752 C CA . GLY A 1 97 ? -3.231 13.029 14.381 1.00 87.19 97 GLY A CA 1
ATOM 753 C C . GLY A 1 97 ? -3.036 14.127 13.332 1.00 87.19 97 GLY A C 1
ATOM 754 O O . GLY A 1 97 ? -3.925 14.325 12.503 1.00 87.19 97 GLY A O 1
ATOM 755 N N . ILE A 1 98 ? -1.892 14.819 13.314 1.00 92.12 98 ILE A N 1
ATOM 756 C CA . ILE A 1 98 ? -1.589 15.859 12.317 1.00 92.12 98 ILE A CA 1
ATOM 757 C C . ILE A 1 98 ? -1.380 15.190 10.957 1.00 92.12 98 ILE A C 1
ATOM 759 O O . ILE A 1 98 ? -0.605 14.242 10.855 1.00 92.12 98 ILE A O 1
ATOM 763 N N . LEU A 1 99 ? -2.061 15.679 9.919 1.00 94.19 99 LEU A N 1
ATOM 764 C CA . LEU A 1 99 ? -1.874 15.216 8.542 1.00 94.19 99 LEU A CA 1
ATOM 765 C C . LEU A 1 99 ? -0.486 15.623 8.034 1.00 94.19 99 LEU A C 1
ATOM 767 O O . LEU A 1 99 ? -0.164 16.809 8.026 1.00 94.19 99 LEU A O 1
ATOM 771 N N . LEU A 1 100 ? 0.316 14.643 7.619 1.00 92.56 100 LEU A N 1
ATOM 772 C CA . LEU A 1 100 ? 1.625 14.859 6.999 1.00 92.56 100 LEU A CA 1
ATOM 773 C C . LEU A 1 100 ? 1.521 14.857 5.477 1.00 92.56 100 LEU A C 1
ATOM 775 O O . LEU A 1 100 ? 2.057 15.747 4.826 1.00 92.56 100 LEU A O 1
ATOM 779 N N . ASP A 1 101 ? 0.838 13.856 4.927 1.00 92.38 101 ASP A N 1
ATOM 780 C CA . ASP A 1 101 ? 0.722 13.648 3.486 1.00 92.38 101 ASP A CA 1
ATOM 781 C C . ASP A 1 101 ? -0.503 12.777 3.163 1.00 92.38 101 ASP A C 1
ATOM 783 O O . ASP A 1 101 ? -1.132 12.197 4.056 1.00 92.38 101 ASP A O 1
ATOM 787 N N . HIS A 1 102 ? -0.835 12.661 1.882 1.00 90.69 102 HIS A N 1
ATOM 788 C CA . HIS A 1 102 ? -1.818 11.713 1.380 1.00 90.69 102 HIS A CA 1
ATOM 789 C C . HIS A 1 102 ? -1.291 10.973 0.150 1.00 90.69 102 HIS A C 1
ATOM 791 O O . HIS A 1 102 ? -0.673 11.551 -0.738 1.00 90.69 102 HIS A O 1
ATOM 797 N N . ILE A 1 103 ? -1.591 9.680 0.069 1.00 8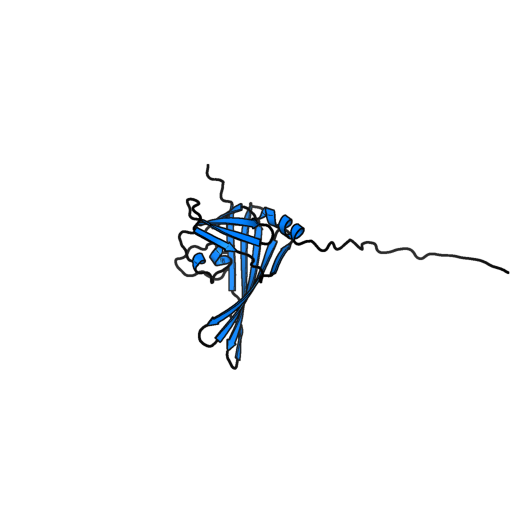8.75 103 ILE A N 1
ATOM 798 C CA . ILE A 1 103 ? -1.231 8.831 -1.063 1.00 88.75 103 ILE A CA 1
ATOM 799 C C . ILE A 1 103 ? -2.513 8.324 -1.714 1.00 88.75 103 ILE A C 1
ATOM 801 O O . ILE A 1 103 ? -3.398 7.786 -1.052 1.00 88.75 103 ILE A O 1
ATOM 805 N N . SER A 1 104 ? -2.613 8.482 -3.031 1.00 88.12 104 SER A N 1
ATOM 806 C CA . SER A 1 104 ? -3.615 7.769 -3.822 1.00 88.12 104 SER A CA 1
ATOM 807 C C . SER A 1 104 ? -3.164 6.315 -3.963 1.00 88.12 104 SER A C 1
ATOM 809 O O . SER A 1 104 ? -2.111 6.049 -4.540 1.00 88.12 104 SER A O 1
ATOM 811 N N . ILE A 1 105 ? -3.933 5.390 -3.387 1.00 85.25 105 ILE A N 1
ATOM 812 C CA . ILE A 1 105 ? -3.620 3.956 -3.393 1.00 85.25 105 ILE A CA 1
ATOM 813 C C . ILE A 1 105 ? -3.982 3.334 -4.752 1.00 85.25 105 ILE A C 1
ATOM 815 O O . ILE A 1 105 ? -3.331 2.418 -5.239 1.00 85.25 105 ILE A O 1
ATOM 819 N N . ALA A 1 106 ? -4.997 3.857 -5.430 1.00 81.06 106 ALA A N 1
ATOM 820 C CA . ALA A 1 106 ? -5.196 3.563 -6.844 1.00 81.06 106 ALA A CA 1
ATOM 821 C C . ALA A 1 106 ? -5.338 4.872 -7.607 1.00 81.06 106 ALA A C 1
ATOM 823 O O . ALA A 1 106 ? -6.237 5.668 -7.331 1.00 81.06 106 ALA A O 1
ATOM 824 N N . GLY A 1 107 ? -4.436 5.096 -8.558 1.00 69.38 107 GLY A N 1
ATOM 825 C CA . GLY A 1 107 ? -4.558 6.162 -9.537 1.00 69.38 107 GLY A CA 1
ATOM 826 C C . GLY A 1 107 ? -5.319 5.704 -10.783 1.00 69.38 107 GLY A C 1
ATOM 827 O O . GLY A 1 107 ? -5.570 4.525 -11.000 1.00 69.38 107 GLY A O 1
ATOM 828 N N . LYS A 1 108 ? -5.596 6.643 -11.696 1.00 68.31 108 LYS A N 1
ATOM 829 C CA . LYS A 1 108 ? -6.334 6.390 -12.957 1.00 68.31 108 LYS A CA 1
ATOM 830 C C . LYS A 1 108 ? -5.683 5.377 -13.916 1.00 68.31 108 LYS A C 1
ATOM 832 O O . LYS A 1 108 ? -6.285 5.020 -14.922 1.00 68.31 108 LYS A O 1
ATOM 837 N N . ARG A 1 109 ? -4.420 5.012 -13.681 1.00 74.69 109 ARG A N 1
ATOM 838 C CA . ARG A 1 109 ? -3.653 4.052 -14.498 1.00 74.69 109 ARG A CA 1
ATOM 839 C C . ARG A 1 109 ? -3.504 2.694 -13.821 1.00 74.69 109 ARG A C 1
ATOM 841 O O . ARG A 1 109 ? -2.964 1.780 -14.439 1.00 74.69 109 ARG A O 1
ATOM 848 N N . ASP A 1 110 ? -3.936 2.596 -12.572 1.00 83.69 110 ASP A N 1
ATOM 849 C CA . ASP A 1 110 ? -3.880 1.374 -11.796 1.00 83.69 110 ASP A C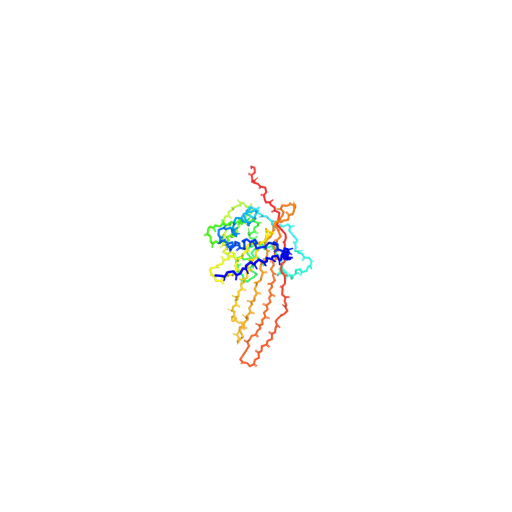A 1
ATOM 850 C C . ASP A 1 110 ? -5.204 0.630 -11.983 1.00 83.69 110 ASP A C 1
ATOM 852 O O . ASP A 1 110 ? -6.255 1.238 -12.194 1.00 83.69 110 ASP A O 1
ATOM 856 N N . PHE A 1 111 ? -5.147 -0.696 -11.953 1.00 87.50 111 PHE A N 1
ATOM 857 C CA . PHE A 1 111 ? -6.343 -1.524 -11.987 1.00 87.50 111 PHE A CA 1
ATOM 858 C C . PHE A 1 111 ? -6.707 -1.892 -10.554 1.00 87.50 111 PHE A C 1
ATOM 860 O O . PHE A 1 111 ? -5.931 -2.561 -9.878 1.00 87.50 111 PHE A O 1
ATOM 867 N N . SER A 1 112 ? -7.867 -1.454 -10.080 1.00 88.56 112 SER A N 1
ATOM 868 C CA . SER A 1 112 ? -8.331 -1.726 -8.722 1.00 88.56 112 SER A CA 1
ATOM 869 C C . SER A 1 112 ? -9.726 -2.323 -8.730 1.00 88.56 112 SER A C 1
ATOM 871 O O . SER A 1 112 ? -10.571 -1.907 -9.521 1.00 88.56 112 SER A O 1
ATOM 873 N N . TYR A 1 113 ? -9.966 -3.276 -7.838 1.00 88.50 113 TYR A N 1
ATOM 874 C CA . TYR A 1 113 ? -11.277 -3.877 -7.638 1.00 88.50 113 TYR A CA 1
ATOM 875 C C . TYR A 1 113 ? -11.431 -4.368 -6.200 1.00 88.50 113 TYR A C 1
ATOM 877 O O . TYR A 1 113 ? -10.450 -4.730 -5.544 1.00 88.50 113 TYR A O 1
ATOM 885 N N . CYS A 1 114 ? -12.676 -4.414 -5.740 1.00 88.44 114 CYS A N 1
ATOM 886 C CA . CYS A 1 114 ? -13.049 -5.082 -4.504 1.00 88.44 114 CYS A CA 1
ATOM 887 C C . CYS A 1 114 ? -13.705 -6.425 -4.823 1.00 88.44 114 CYS A C 1
ATOM 889 O O . CYS A 1 114 ? -14.541 -6.505 -5.724 1.00 88.44 114 CYS A O 1
ATOM 891 N N . LEU A 1 115 ? -13.308 -7.475 -4.108 1.00 90.06 115 LEU A N 1
ATOM 892 C CA . LEU A 1 115 ? -13.959 -8.781 -4.152 1.00 90.06 115 LEU A CA 1
ATOM 893 C C . LEU A 1 115 ? -13.817 -9.449 -2.784 1.00 90.06 115 LEU A C 1
ATOM 895 O O . LEU A 1 115 ? -12.707 -9.503 -2.257 1.00 90.06 115 LEU A O 1
ATOM 899 N N . ASP A 1 116 ? -14.919 -9.958 -2.229 1.00 89.25 116 ASP A N 1
ATOM 900 C CA . ASP A 1 116 ? -14.950 -10.666 -0.939 1.00 89.25 116 ASP A CA 1
ATOM 901 C C . ASP A 1 116 ? -14.251 -9.888 0.199 1.00 89.25 116 ASP A C 1
ATOM 903 O O . ASP A 1 116 ? -13.412 -10.433 0.917 1.00 89.25 116 ASP A O 1
ATOM 907 N N . ASP A 1 117 ? -14.549 -8.588 0.329 1.00 89.44 117 ASP A N 1
ATOM 908 C CA . ASP A 1 117 ? -13.935 -7.673 1.311 1.00 89.44 117 ASP A CA 1
ATOM 909 C C . ASP A 1 117 ? -12.407 -7.492 1.165 1.00 89.44 117 ASP A C 1
ATOM 911 O O . ASP A 1 117 ? -11.713 -7.047 2.089 1.00 89.44 117 ASP A O 1
ATOM 915 N N . VAL A 1 118 ? -11.857 -7.835 -0.004 1.00 93.69 118 VAL A N 1
ATOM 916 C CA . VAL A 1 118 ? -10.448 -7.632 -0.346 1.00 93.69 118 VAL A CA 1
ATOM 917 C C . VAL A 1 118 ? -10.327 -6.593 -1.451 1.00 93.69 118 VAL A C 1
ATOM 919 O O . VAL A 1 118 ? -10.660 -6.844 -2.611 1.00 93.69 118 VAL A O 1
ATOM 922 N N . LEU A 1 119 ? -9.745 -5.446 -1.108 1.00 92.81 119 LEU A N 1
ATOM 923 C CA . LEU A 1 119 ? -9.302 -4.459 -2.082 1.00 92.81 119 LEU A CA 1
ATOM 924 C C . LEU A 1 119 ? -8.013 -4.958 -2.730 1.00 92.81 119 LEU A C 1
ATOM 926 O O . LEU A 1 119 ? -6.974 -5.054 -2.072 1.00 92.81 119 LEU A O 1
ATOM 930 N N . THR A 1 120 ? -8.075 -5.263 -4.022 1.00 94.00 120 THR A N 1
ATOM 931 C CA . THR A 1 120 ? -6.902 -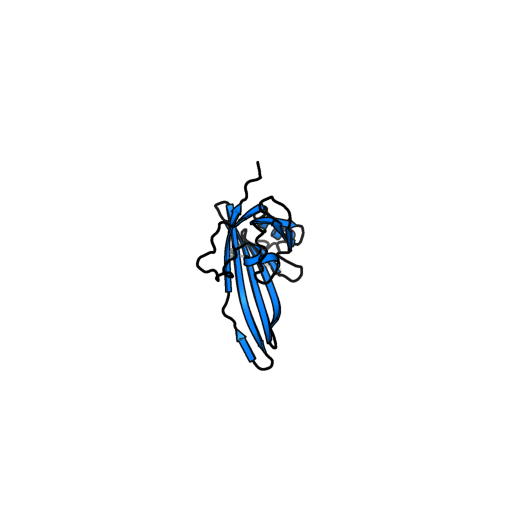5.613 -4.825 1.00 94.00 120 THR A CA 1
ATOM 932 C C . THR A 1 120 ? -6.555 -4.468 -5.760 1.00 94.00 120 THR A C 1
ATOM 934 O O . THR A 1 120 ? -7.421 -3.938 -6.451 1.00 94.00 120 THR A O 1
ATOM 937 N N . ILE A 1 121 ? -5.275 -4.101 -5.796 1.00 92.31 121 ILE A N 1
ATOM 938 C CA . ILE A 1 121 ? -4.764 -3.027 -6.649 1.00 92.31 121 ILE A CA 1
ATOM 939 C C . ILE A 1 121 ? -3.551 -3.544 -7.406 1.00 92.31 121 ILE A C 1
ATOM 941 O O . ILE A 1 121 ? -2.586 -4.024 -6.812 1.00 92.31 121 ILE A O 1
ATOM 945 N N . GLU A 1 122 ? -3.590 -3.437 -8.725 1.00 92.88 122 GLU A N 1
ATOM 946 C CA . GLU A 1 122 ? -2.525 -3.845 -9.621 1.00 92.88 122 GLU A CA 1
ATOM 947 C C . GLU A 1 122 ? -1.938 -2.642 -10.341 1.00 92.88 122 GLU A C 1
ATOM 949 O O . GLU A 1 122 ? -2.639 -1.859 -10.986 1.00 92.88 122 GLU A O 1
ATOM 954 N N . ARG A 1 123 ? -0.614 -2.530 -10.266 1.00 90.50 123 ARG A N 1
ATOM 955 C CA . ARG A 1 123 ? 0.132 -1.413 -10.836 1.00 90.50 123 ARG A CA 1
ATOM 956 C C . ARG A 1 123 ? 1.300 -1.912 -11.657 1.00 90.50 123 ARG A C 1
ATOM 958 O O . ARG A 1 123 ? 2.020 -2.831 -11.263 1.00 90.50 123 ARG A O 1
ATOM 965 N N . GLN A 1 124 ? 1.523 -1.266 -12.795 1.00 91.50 124 GLN A N 1
ATOM 966 C CA . GLN A 1 124 ? 2.721 -1.465 -13.601 1.00 91.50 124 GLN A CA 1
ATOM 967 C C . GLN A 1 124 ? 3.553 -0.192 -13.599 1.00 91.50 124 GLN A C 1
ATOM 969 O O . GLN A 1 124 ? 3.041 0.903 -13.827 1.00 91.50 124 GLN A O 1
ATOM 974 N N . LYS A 1 125 ? 4.852 -0.345 -13.358 1.00 90.00 125 LYS A N 1
ATOM 975 C CA . LYS A 1 125 ? 5.802 0.760 -13.317 1.00 90.00 125 LYS A CA 1
ATOM 976 C C . LYS A 1 125 ? 7.029 0.428 -14.151 1.00 90.00 125 LYS A C 1
ATOM 978 O O . LYS A 1 125 ? 7.473 -0.720 -14.186 1.00 90.00 125 LYS A O 1
ATOM 983 N N . MET A 1 126 ? 7.570 1.447 -14.804 1.00 92.75 126 MET A N 1
ATOM 984 C CA . MET A 1 126 ? 8.851 1.389 -15.493 1.00 92.75 126 MET A CA 1
ATOM 985 C C . MET A 1 126 ? 9.749 2.484 -14.925 1.00 92.75 126 MET A C 1
ATOM 987 O O . MET A 1 126 ? 9.427 3.663 -15.051 1.00 92.75 126 MET A O 1
ATOM 991 N N . ASP A 1 127 ? 10.869 2.088 -14.333 1.00 91.31 127 ASP A N 1
ATOM 992 C CA . ASP A 1 127 ? 11.881 2.990 -13.786 1.00 91.31 127 ASP A CA 1
ATOM 993 C C . ASP A 1 127 ? 13.195 2.835 -14.550 1.00 91.31 127 ASP A C 1
ATOM 995 O O . ASP A 1 127 ? 13.525 1.745 -15.016 1.00 91.31 127 ASP A O 1
ATOM 999 N N . LYS A 1 128 ? 13.981 3.907 -14.659 1.00 93.06 128 LYS A N 1
ATOM 1000 C CA . LYS A 1 128 ? 15.348 3.835 -15.189 1.00 93.06 128 LYS A CA 1
ATOM 1001 C C . LYS A 1 128 ? 16.333 3.716 -14.027 1.00 93.06 128 LYS A C 1
ATOM 1003 O O . LYS A 1 128 ? 16.351 4.571 -13.149 1.00 93.06 128 LYS A O 1
ATOM 1008 N N . VAL A 1 129 ? 17.162 2.676 -14.037 1.00 88.81 129 VAL A N 1
ATOM 1009 C CA . VAL A 1 129 ? 18.184 2.407 -13.017 1.00 88.81 129 VAL A CA 1
ATOM 1010 C C . VAL A 1 129 ? 19.537 2.332 -13.721 1.00 88.81 129 VAL A C 1
ATOM 1012 O O . VAL A 1 129 ? 19.909 1.306 -14.286 1.00 88.81 129 VAL A O 1
ATOM 1015 N N . GLY A 1 130 ? 20.256 3.456 -13.766 1.00 89.88 130 GLY A N 1
ATOM 1016 C CA . GLY A 1 130 ? 21.473 3.575 -14.573 1.00 89.88 130 GLY A CA 1
ATOM 1017 C C . GLY A 1 130 ? 21.177 3.446 -16.073 1.00 89.88 130 GLY A C 1
ATOM 1018 O O . GLY A 1 130 ? 20.430 4.252 -16.633 1.00 89.88 130 GLY A O 1
ATOM 1019 N N . SER A 1 131 ? 21.765 2.441 -16.728 1.00 93.19 131 SER A N 1
ATOM 1020 C CA . SER A 1 131 ? 21.575 2.142 -18.157 1.00 93.19 131 SER A CA 1
ATOM 1021 C C . SER A 1 131 ? 20.462 1.128 -18.449 1.00 93.19 131 SER A C 1
ATOM 1023 O O . SER A 1 131 ? 20.198 0.852 -19.616 1.00 93.19 131 SER A O 1
ATOM 1025 N N . VAL A 1 132 ? 19.799 0.580 -17.425 1.00 95.06 132 VAL A N 1
ATOM 1026 C CA . VAL A 1 132 ? 18.746 -0.434 -17.592 1.00 95.06 132 VAL A CA 1
ATOM 1027 C C . VAL A 1 132 ? 17.381 0.092 -17.163 1.00 95.06 132 VAL A C 1
ATOM 1029 O O . VAL A 1 132 ? 17.271 0.968 -16.303 1.00 95.06 132 VAL A O 1
ATOM 1032 N N . TYR A 1 133 ? 16.325 -0.469 -17.745 1.00 96.25 133 TYR A N 1
ATOM 1033 C CA . TYR A 1 133 ? 14.948 -0.228 -17.328 1.00 96.25 133 TYR A CA 1
ATOM 1034 C C . TYR A 1 133 ? 14.482 -1.341 -16.387 1.00 96.25 133 TYR A C 1
ATOM 1036 O O . TYR A 1 133 ? 14.611 -2.523 -16.704 1.00 96.25 133 TYR A O 1
ATOM 1044 N N . ARG A 1 134 ? 13.919 -0.981 -15.233 1.00 95.12 134 ARG A N 1
ATOM 1045 C CA . ARG A 1 134 ? 13.226 -1.896 -14.321 1.00 95.12 134 ARG A CA 1
ATOM 1046 C C . ARG A 1 134 ? 11.736 -1.843 -14.627 1.00 95.12 134 ARG A C 1
ATOM 1048 O O . ARG A 1 134 ? 11.112 -0.801 -14.458 1.00 95.12 134 ARG A O 1
ATOM 1055 N N . TYR A 1 135 ? 11.168 -2.972 -15.032 1.00 95.06 135 TYR A N 1
ATOM 1056 C CA . TYR A 1 135 ? 9.725 -3.150 -15.158 1.00 95.06 135 TYR A CA 1
ATOM 1057 C C . TYR A 1 135 ? 9.211 -3.892 -13.934 1.00 95.06 135 TYR A C 1
ATOM 1059 O O . TYR A 1 135 ? 9.552 -5.061 -13.742 1.00 95.06 135 TYR A O 1
ATOM 1067 N N . SER A 1 136 ? 8.378 -3.228 -13.142 1.00 93.38 136 SER A N 1
ATOM 1068 C CA . SER A 1 136 ? 7.796 -3.771 -11.917 1.00 93.38 136 SER A CA 1
ATOM 1069 C C . SER A 1 136 ? 6.285 -3.907 -12.063 1.00 93.38 136 SER A C 1
ATOM 1071 O O . SER A 1 136 ? 5.605 -3.014 -12.570 1.00 93.38 136 SER A O 1
ATOM 1073 N N . ARG A 1 137 ? 5.760 -5.041 -11.608 1.00 94.12 137 ARG A N 1
ATOM 1074 C CA . ARG A 1 137 ? 4.338 -5.309 -11.417 1.00 94.12 137 ARG A CA 1
ATOM 1075 C C . ARG A 1 137 ? 4.094 -5.460 -9.929 1.00 94.12 137 ARG A C 1
ATOM 1077 O O . ARG A 1 137 ? 4.679 -6.344 -9.303 1.00 94.12 137 ARG A O 1
ATOM 1084 N N . TYR A 1 138 ? 3.236 -4.605 -9.410 1.00 93.88 138 TYR A N 1
ATOM 1085 C CA . TYR A 1 138 ? 2.813 -4.605 -8.025 1.00 93.88 138 TYR A CA 1
ATOM 1086 C C . TYR A 1 138 ? 1.404 -5.172 -7.955 1.00 93.88 138 TYR A C 1
ATOM 1088 O O . TYR A 1 138 ? 0.561 -4.843 -8.793 1.00 93.88 138 TYR A O 1
ATOM 1096 N N . ARG A 1 139 ? 1.157 -6.012 -6.955 1.00 95.50 139 ARG A N 1
ATOM 1097 C CA . ARG A 1 139 ? -0.184 -6.414 -6.548 1.00 95.50 139 ARG A CA 1
ATOM 1098 C C . ARG A 1 139 ? -0.328 -6.152 -5.059 1.00 95.50 139 ARG A C 1
ATOM 1100 O O . ARG A 1 139 ? 0.267 -6.868 -4.256 1.00 95.50 139 ARG A O 1
ATOM 1107 N N . HIS A 1 140 ? -1.120 -5.149 -4.718 1.00 94.62 140 HIS A N 1
ATOM 1108 C CA . HIS A 1 140 ? -1.498 -4.831 -3.351 1.00 94.62 140 HIS A CA 1
ATOM 1109 C C . HIS A 1 140 ? -2.803 -5.541 -3.009 1.00 94.62 140 HIS A C 1
ATOM 1111 O O . HIS A 1 140 ? -3.708 -5.617 -3.843 1.00 94.62 140 HIS A O 1
ATOM 1117 N N . ARG A 1 141 ? -2.906 -6.049 -1.785 1.00 95.50 141 ARG A N 1
ATOM 1118 C CA . ARG A 1 141 ? -4.136 -6.576 -1.202 1.00 95.50 141 ARG A CA 1
ATOM 1119 C C . ARG A 1 141 ? -4.336 -5.958 0.167 1.00 95.50 141 ARG A C 1
ATOM 1121 O O . ARG A 1 141 ? -3.456 -6.046 1.021 1.00 95.50 141 ARG A O 1
ATOM 1128 N N . VAL A 1 142 ? -5.500 -5.361 0.367 1.00 94.81 142 VAL A N 1
ATOM 1129 C CA . VAL A 1 142 ? -5.917 -4.773 1.636 1.00 94.81 142 VAL A CA 1
ATOM 1130 C C . VAL A 1 142 ? -7.214 -5.446 2.049 1.00 94.81 142 VAL A C 1
ATOM 1132 O O . VAL A 1 142 ? -8.161 -5.490 1.270 1.00 94.81 142 VAL A O 1
ATOM 1135 N N . ARG A 1 143 ? -7.255 -5.997 3.261 1.00 95.19 143 ARG A N 1
ATOM 1136 C CA . ARG A 1 143 ? -8.451 -6.659 3.796 1.00 95.19 143 ARG A CA 1
ATOM 1137 C C . ARG A 1 143 ? -8.571 -6.460 5.292 1.00 95.19 143 ARG A C 1
ATOM 1139 O O . ARG A 1 143 ? -7.559 -6.348 5.990 1.00 95.19 143 ARG A O 1
ATOM 1146 N N . LYS A 1 144 ? -9.796 -6.502 5.799 1.00 94.06 144 LYS A N 1
ATOM 1147 C CA . LYS A 1 144 ? -10.052 -6.528 7.238 1.00 94.06 144 LYS A CA 1
ATOM 1148 C C . LYS A 1 144 ? -10.037 -7.965 7.747 1.00 94.06 144 LYS A C 1
ATOM 1150 O O . LYS A 1 144 ? -10.576 -8.874 7.123 1.00 94.06 144 LYS A O 1
ATOM 1155 N N . LEU A 1 145 ? -9.371 -8.184 8.869 1.00 93.56 145 LEU A N 1
ATOM 1156 C CA . LEU A 1 145 ? -9.358 -9.453 9.583 1.00 93.56 145 LEU A CA 1
ATOM 1157 C C . LEU A 1 145 ? -10.568 -9.545 10.519 1.00 93.56 145 LEU A C 1
ATOM 1159 O O . LEU A 1 145 ? -11.159 -8.535 10.898 1.00 93.56 145 LEU A O 1
ATOM 1163 N N . ALA A 1 146 ? -10.897 -10.765 10.948 1.00 92.56 146 ALA A N 1
ATOM 1164 C CA . ALA A 1 146 ? -11.994 -11.011 11.886 1.00 92.56 146 ALA A CA 1
ATOM 1165 C C . ALA A 1 146 ? -11.812 -10.300 13.243 1.00 92.56 146 ALA A C 1
ATOM 1167 O O . ALA A 1 146 ? -12.793 -9.986 13.907 1.00 92.56 146 ALA A O 1
ATOM 1168 N N . ASP A 1 147 ? -10.568 -10.012 13.644 1.00 91.25 147 ASP A N 1
ATOM 1169 C CA . ASP A 1 147 ? -10.234 -9.252 14.856 1.00 91.25 147 ASP A CA 1
ATOM 1170 C C . ASP A 1 147 ? -10.254 -7.724 14.644 1.00 91.25 147 ASP A C 1
ATOM 1172 O O . ASP A 1 147 ? -9.824 -6.965 15.511 1.00 91.25 147 ASP A O 1
ATOM 1176 N N . GLY A 1 148 ? -10.734 -7.261 13.485 1.00 91.12 148 GLY A N 1
ATOM 1177 C CA . GLY A 1 148 ? -10.843 -5.849 13.127 1.00 91.12 148 GLY A CA 1
ATOM 1178 C C . GLY A 1 148 ? -9.544 -5.209 12.636 1.00 91.12 148 GLY A C 1
ATOM 1179 O O . GLY A 1 148 ? -9.582 -4.060 12.193 1.00 91.12 148 GLY A O 1
ATOM 1180 N N . LYS A 1 149 ? -8.412 -5.924 12.670 1.00 94.00 149 LYS A N 1
ATOM 1181 C CA . LYS A 1 149 ? -7.137 -5.429 12.138 1.00 94.00 149 LYS A CA 1
ATOM 1182 C C . LYS A 1 149 ? -7.166 -5.359 10.617 1.00 94.00 149 LYS A C 1
ATOM 1184 O O . LYS A 1 149 ? -7.818 -6.164 9.956 1.00 94.00 149 LYS A O 1
ATOM 1189 N N . LEU A 1 150 ? -6.392 -4.445 10.053 1.00 94.56 150 LEU A N 1
ATOM 1190 C CA . LEU A 1 150 ? -6.126 -4.404 8.623 1.00 94.56 150 LEU A CA 1
ATOM 1191 C C . LEU A 1 150 ? -4.931 -5.306 8.309 1.00 94.56 150 LEU A C 1
ATOM 1193 O O . LEU A 1 150 ? -3.880 -5.179 8.935 1.00 94.56 150 LEU A O 1
ATOM 1197 N N . ALA A 1 151 ? -5.070 -6.203 7.340 1.00 94.62 151 ALA A N 1
ATOM 1198 C CA . ALA A 1 151 ? -3.947 -6.906 6.732 1.00 94.62 151 ALA A CA 1
ATOM 1199 C C . ALA A 1 151 ? -3.638 -6.264 5.382 1.00 94.62 151 ALA A C 1
ATOM 1201 O O . ALA A 1 151 ? -4.527 -6.119 4.539 1.00 94.62 151 ALA A O 1
ATOM 1202 N N . VAL A 1 152 ? -2.377 -5.883 5.196 1.00 95.12 152 VAL A N 1
ATOM 1203 C CA . VAL A 1 152 ? -1.891 -5.233 3.979 1.00 95.12 152 VAL A CA 1
ATOM 1204 C C . VAL A 1 152 ? -0.736 -6.047 3.439 1.00 95.12 152 VAL A C 1
ATOM 1206 O O . VAL A 1 152 ? 0.210 -6.347 4.170 1.00 95.12 152 VAL A O 1
ATOM 1209 N N . GLU A 1 153 ? -0.828 -6.411 2.169 1.00 95.31 153 GLU A N 1
ATOM 1210 C CA . GLU A 1 153 ? 0.147 -7.247 1.482 1.00 95.31 153 GLU A CA 1
ATOM 1211 C C . GLU A 1 153 ? 0.475 -6.646 0.117 1.00 95.31 153 GLU A C 1
ATOM 1213 O O . GLU A 1 153 ? -0.421 -6.208 -0.599 1.00 95.31 153 GLU A O 1
ATOM 1218 N N . THR A 1 154 ? 1.744 -6.676 -0.265 1.00 94.75 154 THR A N 1
ATOM 1219 C CA . THR A 1 154 ? 2.236 -6.236 -1.567 1.00 94.75 154 THR A CA 1
ATOM 1220 C C . THR A 1 154 ? 3.179 -7.283 -2.121 1.00 94.75 154 THR A C 1
ATOM 1222 O O . THR A 1 154 ? 4.221 -7.558 -1.532 1.00 94.75 154 THR A O 1
ATOM 1225 N N . ASP A 1 155 ? 2.835 -7.834 -3.279 1.00 95.31 155 ASP A N 1
ATOM 1226 C CA . ASP A 1 155 ? 3.723 -8.686 -4.061 1.00 95.31 155 ASP A CA 1
ATOM 1227 C C . ASP A 1 155 ? 4.333 -7.857 -5.203 1.00 95.31 155 ASP A C 1
ATOM 1229 O O . ASP A 1 155 ? 3.605 -7.257 -6.000 1.00 95.31 155 ASP A O 1
ATOM 1233 N N . VAL A 1 156 ? 5.663 -7.850 -5.320 1.00 94.19 156 VAL A N 1
ATOM 1234 C CA . VAL A 1 156 ? 6.399 -7.171 -6.394 1.00 94.19 156 VAL A CA 1
ATOM 1235 C C . VAL A 1 156 ? 7.128 -8.204 -7.239 1.00 94.19 156 VAL A C 1
ATOM 1237 O O . VAL A 1 156 ? 7.925 -9.007 -6.753 1.00 94.19 156 VAL A O 1
ATOM 1240 N N . ARG A 1 157 ? 6.870 -8.183 -8.544 1.00 95.25 157 ARG A N 1
ATOM 1241 C CA . ARG A 1 157 ? 7.556 -9.034 -9.524 1.00 95.25 157 ARG A CA 1
ATOM 1242 C C . ARG A 1 157 ? 7.993 -8.205 -10.706 1.00 95.25 157 ARG A C 1
ATOM 1244 O O . ARG A 1 157 ? 7.353 -7.214 -11.044 1.00 95.25 157 ARG A O 1
ATOM 1251 N N . GLY A 1 158 ? 9.042 -8.629 -11.392 1.00 95.00 158 GLY A N 1
ATOM 1252 C CA . GLY A 1 158 ? 9.489 -7.865 -12.539 1.00 95.00 158 GLY A CA 1
ATOM 1253 C C . GLY A 1 158 ? 10.765 -8.366 -13.172 1.00 95.00 158 GLY A C 1
ATOM 1254 O O . GLY A 1 158 ? 11.250 -9.461 -12.888 1.00 95.00 158 GLY A O 1
ATOM 1255 N N . LYS A 1 159 ? 11.281 -7.531 -14.066 1.00 96.56 159 LYS A N 1
ATOM 1256 C CA . LYS A 1 159 ? 12.503 -7.787 -14.820 1.00 96.56 159 LYS A CA 1
ATOM 1257 C C . LYS A 1 159 ? 13.268 -6.500 -15.069 1.00 96.56 159 LYS A C 1
ATOM 1259 O O . LYS A 1 159 ? 12.676 -5.426 -15.183 1.00 96.56 159 LYS A O 1
ATOM 1264 N N . PHE A 1 160 ? 14.575 -6.637 -15.203 1.00 96.19 160 PHE A N 1
ATOM 1265 C CA . PHE A 1 160 ? 15.423 -5.628 -15.807 1.00 96.19 160 PHE A CA 1
ATOM 1266 C C . PHE A 1 160 ? 15.486 -5.847 -17.317 1.00 96.19 160 PHE A C 1
ATOM 1268 O O . PHE A 1 160 ? 15.441 -6.983 -17.795 1.00 96.19 160 PHE A O 1
ATOM 1275 N N . HIS A 1 161 ? 15.580 -4.751 -18.057 1.00 96.31 161 HIS A N 1
ATOM 1276 C CA . HIS A 1 161 ? 15.750 -4.722 -19.500 1.00 96.31 161 HIS A CA 1
ATOM 1277 C C . HIS A 1 161 ? 16.918 -3.795 -19.830 1.00 96.31 161 HIS A C 1
ATOM 1279 O O . HIS A 1 161 ? 16.846 -2.584 -19.609 1.00 96.31 161 HIS A O 1
ATOM 1285 N N . GLY A 1 162 ? 18.009 -4.385 -20.306 1.00 93.19 162 GLY A N 1
ATOM 1286 C CA . GLY A 1 162 ? 19.110 -3.666 -20.933 1.00 93.19 162 GLY A CA 1
ATOM 1287 C C . GLY A 1 162 ? 19.009 -3.749 -22.452 1.00 93.19 162 GLY A C 1
ATOM 1288 O O . GLY A 1 162 ? 18.127 -4.412 -22.989 1.00 93.19 162 GLY A O 1
ATOM 1289 N N . GLU A 1 163 ? 19.953 -3.115 -23.139 1.00 93.38 163 GLU A N 1
ATOM 1290 C CA . GLU A 1 163 ? 19.983 -3.035 -24.606 1.00 93.38 163 GLU A CA 1
ATOM 1291 C C . GLU A 1 163 ? 19.962 -4.412 -25.297 1.00 93.38 163 GLU A C 1
ATOM 1293 O O . GLU A 1 163 ? 19.267 -4.592 -26.291 1.00 93.38 163 GLU A O 1
ATOM 1298 N N . TYR A 1 164 ? 20.662 -5.403 -24.732 1.00 94.81 164 TYR A N 1
ATOM 1299 C CA . TYR A 1 164 ? 20.843 -6.723 -25.354 1.00 94.81 164 TYR A CA 1
ATOM 1300 C C . TYR A 1 164 ? 20.280 -7.894 -24.541 1.00 94.81 164 TYR A C 1
ATOM 1302 O O . TYR A 1 164 ? 20.334 -9.037 -24.988 1.00 94.81 164 TYR A O 1
ATOM 1310 N N . THR A 1 165 ? 19.784 -7.658 -23.324 1.00 95.94 165 THR A N 1
ATOM 1311 C CA . THR A 1 165 ? 19.376 -8.750 -22.429 1.00 95.94 165 THR A CA 1
ATOM 1312 C C . THR A 1 165 ? 18.301 -8.330 -21.435 1.00 95.94 165 THR A C 1
ATOM 1314 O O . THR A 1 165 ? 18.082 -7.150 -21.162 1.00 95.94 165 THR A O 1
ATOM 1317 N N . SER A 1 166 ? 17.586 -9.316 -20.900 1.00 96.06 166 SER A N 1
ATOM 1318 C CA . SER A 1 166 ? 16.579 -9.139 -19.858 1.00 96.06 166 SER A CA 1
ATOM 1319 C C . SER A 1 166 ? 16.665 -10.267 -18.848 1.00 96.06 166 SER A C 1
ATOM 1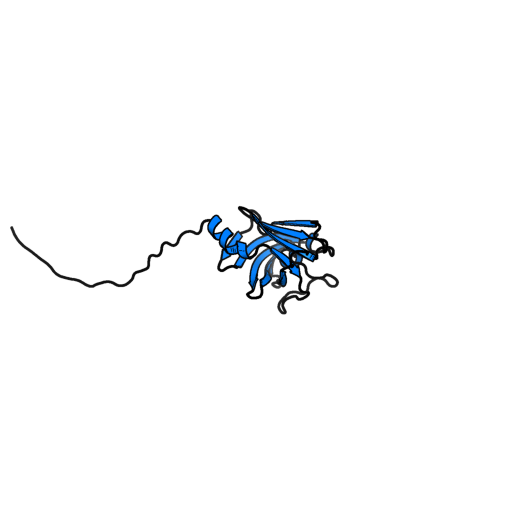321 O O . SER A 1 166 ? 16.843 -11.423 -19.222 1.00 96.06 166 SER A O 1
ATOM 1323 N N . TRP A 1 167 ? 16.492 -9.941 -17.573 1.00 96.31 167 TRP A N 1
ATOM 1324 C CA . TRP A 1 167 ? 16.513 -10.927 -16.499 1.00 96.31 167 TRP A CA 1
ATOM 1325 C C . TRP A 1 167 ? 15.528 -10.545 -15.399 1.00 96.31 167 TRP A C 1
ATOM 1327 O O . TRP A 1 167 ? 15.304 -9.364 -15.125 1.00 96.31 167 TRP A O 1
ATOM 1337 N N . SER A 1 168 ? 14.909 -11.548 -14.785 1.00 95.81 168 SER A N 1
ATOM 1338 C CA . SER A 1 168 ? 13.994 -11.344 -13.661 1.00 95.81 168 SER A CA 1
ATOM 1339 C C . SER A 1 168 ? 14.776 -10.991 -12.398 1.00 95.81 168 SER A C 1
ATOM 1341 O O . SER A 1 168 ? 15.858 -11.534 -12.170 1.00 95.81 168 SER A O 1
ATOM 1343 N N . PHE A 1 169 ? 14.223 -10.112 -11.564 1.00 91.62 169 PHE A N 1
ATOM 1344 C CA . PHE A 1 169 ? 14.715 -9.935 -10.196 1.00 91.62 169 PHE A CA 1
ATOM 1345 C C . PHE A 1 169 ? 13.937 -10.829 -9.227 1.00 91.62 169 PHE A C 1
ATOM 1347 O O . PHE A 1 169 ? 12.833 -11.283 -9.543 1.00 91.62 169 PHE A O 1
ATOM 1354 N N . THR A 1 170 ? 14.525 -11.097 -8.061 1.00 92.81 170 THR A N 1
ATOM 1355 C CA . THR A 1 170 ? 13.900 -11.896 -7.001 1.00 92.81 170 THR A CA 1
ATOM 1356 C C . THR A 1 170 ? 12.564 -11.275 -6.599 1.00 92.81 170 THR A C 1
ATOM 1358 O O . THR A 1 170 ? 12.563 -10.110 -6.212 1.00 92.81 170 THR A O 1
ATOM 1361 N N . PRO A 1 171 ? 11.436 -12.002 -6.681 1.00 93.31 171 PRO A N 1
ATOM 1362 C CA . PRO A 1 171 ? 10.154 -11.496 -6.209 1.00 93.31 171 PRO A CA 1
ATOM 1363 C C . PRO A 1 171 ? 10.246 -11.002 -4.765 1.00 93.31 171 PRO A C 1
ATOM 1365 O O . PRO A 1 171 ? 10.786 -11.697 -3.907 1.00 93.31 171 PRO A O 1
ATOM 1368 N N . GLU A 1 172 ? 9.699 -9.821 -4.510 1.00 93.00 172 GLU A N 1
ATOM 1369 C CA . GLU A 1 172 ? 9.645 -9.223 -3.178 1.00 93.00 172 GLU A CA 1
ATOM 1370 C C . GLU A 1 172 ? 8.203 -9.321 -2.672 1.00 93.00 172 GLU A C 1
ATOM 1372 O O . GLU A 1 172 ? 7.250 -9.190 -3.445 1.00 93.00 172 GLU A O 1
ATOM 1377 N N . ARG A 1 173 ? 8.035 -9.558 -1.374 1.00 94.31 173 ARG A N 1
ATOM 1378 C CA . ARG A 1 173 ? 6.731 -9.568 -0.712 1.00 94.31 173 ARG A CA 1
ATOM 1379 C C . ARG A 1 173 ? 6.817 -8.707 0.531 1.00 94.31 173 ARG A C 1
ATOM 1381 O O . ARG A 1 173 ? 7.741 -8.873 1.308 1.00 94.31 173 ARG A O 1
ATOM 1388 N N . TYR A 1 174 ? 5.873 -7.807 0.736 1.00 93.00 174 TYR A N 1
ATOM 1389 C CA . TYR A 1 174 ? 5.787 -6.977 1.932 1.00 93.00 174 TYR A CA 1
ATOM 1390 C C . TYR A 1 174 ? 4.427 -7.205 2.555 1.00 93.00 174 TYR A C 1
ATOM 1392 O O . TYR A 1 174 ? 3.418 -7.026 1.882 1.00 93.00 174 TYR A O 1
ATOM 1400 N N . ALA A 1 175 ? 4.374 -7.615 3.813 1.00 93.88 175 ALA A N 1
ATOM 1401 C CA . ALA A 1 175 ? 3.114 -7.893 4.468 1.00 93.88 175 ALA A CA 1
ATOM 1402 C C . ALA A 1 175 ? 3.156 -7.471 5.937 1.00 93.88 175 ALA A C 1
ATOM 1404 O O . ALA A 1 175 ? 4.090 -7.773 6.677 1.00 93.88 175 ALA A O 1
ATOM 1405 N N . ALA A 1 176 ? 2.118 -6.765 6.367 1.00 93.88 176 ALA A N 1
ATOM 1406 C CA . ALA A 1 176 ? 2.014 -6.223 7.713 1.00 93.88 176 ALA A CA 1
ATOM 1407 C C . ALA A 1 176 ? 0.560 -6.209 8.179 1.00 93.88 176 ALA A C 1
ATOM 1409 O O . ALA A 1 176 ? -0.378 -6.340 7.384 1.00 93.88 176 ALA A O 1
ATOM 1410 N N . ARG A 1 177 ? 0.380 -6.039 9.489 1.00 93.94 177 ARG A N 1
ATOM 1411 C CA . ARG A 1 177 ? -0.933 -5.863 10.106 1.00 93.94 177 ARG A CA 1
ATOM 1412 C C . ARG A 1 177 ? -1.006 -4.527 10.829 1.00 93.94 177 ARG A C 1
ATOM 1414 O O . ARG A 1 177 ? -0.011 -4.052 11.374 1.00 93.94 177 ARG A O 1
ATOM 1421 N N . PHE A 1 178 ? -2.197 -3.949 10.847 1.00 94.00 178 PHE A N 1
ATOM 1422 C CA . PHE A 1 178 ? -2.459 -2.655 11.460 1.00 94.00 178 PHE A CA 1
ATOM 1423 C C . PHE A 1 178 ? -3.671 -2.762 12.380 1.00 94.00 178 PHE A C 1
ATOM 1425 O O . PHE A 1 178 ? -4.706 -3.303 11.988 1.00 94.00 178 PHE A O 1
ATOM 1432 N N . ALA A 1 179 ? -3.539 -2.292 13.615 1.00 94.06 179 ALA A N 1
ATOM 1433 C CA . ALA A 1 179 ? -4.632 -2.281 14.575 1.00 94.06 179 ALA A CA 1
ATOM 1434 C C . ALA A 1 179 ? -5.556 -1.090 14.304 1.00 94.06 179 ALA A C 1
ATOM 1436 O O . ALA A 1 179 ? -5.065 -0.039 13.894 1.00 94.06 179 ALA A O 1
ATOM 1437 N N . PRO A 1 180 ? -6.877 -1.229 14.509 1.00 93.81 180 PRO A N 1
ATOM 1438 C CA . PRO A 1 180 ? -7.772 -0.084 14.474 1.00 93.81 180 PRO A CA 1
ATOM 1439 C C . PRO A 1 180 ? -7.407 0.876 15.610 1.00 93.81 180 PRO A C 1
ATOM 1441 O O . PRO A 1 180 ? -7.339 0.477 16.773 1.00 93.81 180 PRO A O 1
ATOM 1444 N N . LEU A 1 181 ? -7.192 2.143 15.272 1.00 90.25 181 LEU A N 1
ATOM 1445 C CA . LEU A 1 181 ? -6.929 3.182 16.254 1.00 90.25 181 LEU A CA 1
ATOM 1446 C C . LEU A 1 181 ? -8.259 3.564 16.910 1.00 90.25 181 LEU A C 1
ATOM 1448 O O . LEU A 1 181 ? -9.195 3.998 16.230 1.00 90.25 181 LEU A O 1
ATOM 1452 N N . ALA A 1 182 ? -8.357 3.394 18.228 1.00 75.44 182 ALA A N 1
ATOM 1453 C CA . ALA A 1 182 ? -9.521 3.864 18.968 1.00 75.44 182 ALA A CA 1
ATOM 1454 C C . ALA A 1 182 ? -9.675 5.386 18.776 1.00 75.44 182 ALA A C 1
ATOM 1456 O O . ALA A 1 182 ? -8.665 6.096 18.745 1.00 75.44 182 ALA A O 1
ATOM 1457 N N . PRO A 1 183 ? -10.906 5.918 18.652 1.00 60.50 183 PRO A N 1
ATOM 1458 C CA . PRO A 1 183 ? -11.094 7.361 18.623 1.00 60.50 183 PRO A CA 1
ATOM 1459 C C . PRO A 1 183 ? -10.490 7.958 19.897 1.00 60.50 183 PRO A C 1
ATOM 1461 O O . PRO A 1 183 ? -10.728 7.445 20.995 1.00 60.50 183 PRO A O 1
ATOM 1464 N N . ALA A 1 184 ? -9.677 9.007 19.740 1.00 57.12 184 ALA A N 1
ATOM 1465 C CA . ALA A 1 184 ? -9.118 9.738 20.869 1.00 57.12 184 ALA A CA 1
ATOM 1466 C C . ALA A 1 184 ? -10.271 10.160 21.796 1.00 57.12 184 ALA A C 1
ATOM 1468 O O . ALA A 1 184 ? -11.246 10.753 21.329 1.00 57.12 184 ALA A O 1
ATOM 1469 N N . ARG A 1 185 ? -10.189 9.762 23.070 1.00 41.91 185 ARG A N 1
ATOM 1470 C CA . ARG A 1 185 ? -11.143 10.170 24.107 1.00 41.91 185 ARG A CA 1
ATOM 1471 C C . ARG A 1 185 ? -10.934 11.625 24.492 1.00 41.91 185 ARG A C 1
ATOM 1473 O O . ARG A 1 185 ? -9.756 12.044 24.527 1.00 41.91 185 ARG A O 1
#

Secondary structure (DSSP, 8-state):
------------------------HHHHHHHTGGG-EEEEEEEEE-TTSPPPPTT----HHHHH-TT-GGGG-TT--EEEEEEETTEEEEEEE-TT--EEEEEESS-TTSEEEEETTEEEEEEEEEEEETTEEEEEEEEEEEEE-TTSPEEEEEEEEEEEE-SS-EEEPPPEEEEEEEEEPPPP-